Protein AF-A0A445HST7-F1 (afdb_monomer_lite)

Structure (mmCIF, N/CA/C/O backbone):
data_AF-A0A445HST7-F1
#
_entry.id   AF-A0A445HST7-F1
#
loop_
_atom_site.group_PDB
_atom_site.id
_atom_site.type_symbol
_atom_site.label_atom_id
_atom_site.label_alt_id
_atom_site.label_comp_id
_atom_site.label_asym_id
_atom_site.label_entity_id
_atom_site.label_seq_id
_atom_site.pdbx_PDB_ins_code
_atom_site.Cartn_x
_atom_site.Cartn_y
_atom_site.Cartn_z
_atom_site.occupancy
_atom_site.B_iso_or_equiv
_atom_site.auth_seq_id
_atom_site.auth_comp_id
_atom_site.auth_asym_id
_atom_site.auth_atom_id
_atom_site.pdbx_PDB_model_num
ATOM 1 N N . MET A 1 1 ? 14.591 16.446 -25.084 1.00 41.03 1 MET A N 1
ATOM 2 C CA . MET A 1 1 ? 13.684 16.374 -23.923 1.00 41.03 1 MET A CA 1
ATOM 3 C C . MET A 1 1 ? 14.562 16.183 -22.710 1.00 41.03 1 MET A C 1
ATOM 5 O O . MET A 1 1 ? 15.086 15.091 -22.521 1.00 41.03 1 MET A O 1
ATOM 9 N N . ASP A 1 2 ? 14.825 17.269 -21.992 1.00 40.62 2 ASP A N 1
ATOM 10 C CA . ASP A 1 2 ? 15.672 17.252 -20.803 1.00 40.62 2 ASP A CA 1
ATOM 11 C C . ASP A 1 2 ? 15.100 16.296 -19.755 1.00 40.62 2 ASP A C 1
ATOM 13 O O . ASP A 1 2 ? 13.882 16.157 -19.622 1.00 40.62 2 ASP A O 1
ATOM 17 N N . SER A 1 3 ? 15.985 15.573 -19.066 1.00 52.53 3 SER A N 1
ATOM 18 C CA . SER A 1 3 ? 15.603 14.528 -18.118 1.00 52.53 3 SER A CA 1
ATOM 19 C C . SER A 1 3 ? 14.718 15.110 -17.019 1.00 52.53 3 SER A C 1
ATOM 21 O O . SER A 1 3 ? 15.208 15.775 -16.109 1.00 52.53 3 SER A O 1
ATOM 23 N N . ILE A 1 4 ? 13.418 14.813 -17.092 1.00 63.53 4 ILE A N 1
ATOM 24 C CA . ILE A 1 4 ? 12.373 15.232 -16.142 1.00 63.53 4 ILE A CA 1
ATOM 25 C C . ILE A 1 4 ? 12.763 14.880 -14.690 1.00 63.53 4 ILE A C 1
ATOM 27 O O . ILE A 1 4 ? 12.321 15.527 -13.749 1.00 63.53 4 ILE A O 1
ATOM 31 N N . CYS A 1 5 ? 13.654 13.901 -14.484 1.00 66.62 5 CYS A N 1
ATOM 32 C CA . CYS A 1 5 ? 14.203 13.556 -13.177 1.00 66.62 5 CYS A CA 1
ATOM 33 C C . CYS A 1 5 ? 15.743 13.422 -13.226 1.00 66.62 5 CYS A C 1
ATOM 35 O O . CYS A 1 5 ? 16.247 12.511 -13.889 1.00 66.62 5 CYS A O 1
ATOM 37 N N . PRO A 1 6 ? 16.518 14.251 -12.498 1.00 77.88 6 PRO A N 1
ATOM 38 C CA . PRO A 1 6 ? 17.983 14.141 -12.445 1.00 77.88 6 PRO A CA 1
ATOM 39 C C . PRO A 1 6 ? 18.482 12.786 -11.916 1.00 77.88 6 PRO A C 1
ATOM 41 O O . PRO A 1 6 ? 19.523 12.299 -12.353 1.00 77.88 6 PRO A O 1
ATOM 44 N N . ILE A 1 7 ? 17.709 12.147 -11.026 1.00 86.06 7 ILE A N 1
ATOM 45 C CA . ILE A 1 7 ? 18.030 10.833 -10.441 1.00 86.06 7 ILE A CA 1
ATOM 46 C C . ILE A 1 7 ? 18.109 9.751 -11.524 1.00 86.06 7 ILE A C 1
ATOM 48 O O . ILE A 1 7 ? 18.962 8.873 -11.445 1.00 86.06 7 ILE A O 1
ATOM 52 N N . GLY A 1 8 ? 17.270 9.835 -12.564 1.00 80.38 8 GLY A N 1
ATOM 53 C CA . GLY A 1 8 ? 17.258 8.850 -13.649 1.00 80.38 8 GLY A CA 1
ATOM 54 C C . GLY A 1 8 ? 18.600 8.737 -14.377 1.00 80.38 8 GLY A C 1
ATOM 55 O O . GLY A 1 8 ? 18.979 7.649 -14.794 1.00 80.38 8 GLY A O 1
ATOM 56 N N . LEU A 1 9 ? 19.340 9.846 -14.479 1.00 83.50 9 LEU A N 1
ATOM 57 C CA . LEU A 1 9 ? 20.678 9.872 -15.072 1.00 83.50 9 LEU A CA 1
ATOM 58 C C . LEU A 1 9 ? 21.763 9.479 -14.062 1.00 83.50 9 LEU A C 1
ATOM 60 O O . LEU A 1 9 ? 22.696 8.767 -14.416 1.00 83.50 9 LEU A O 1
ATOM 64 N N . GLN A 1 10 ? 21.647 9.939 -12.814 1.00 88.69 10 GLN A N 1
ATOM 65 C CA . GLN A 1 10 ? 22.664 9.722 -11.777 1.00 88.69 10 GLN A CA 1
ATOM 66 C C . GLN A 1 10 ? 22.718 8.272 -11.284 1.00 88.69 10 GLN A C 1
ATOM 68 O O . GLN A 1 10 ? 23.803 7.770 -11.009 1.00 88.69 10 GLN A O 1
ATOM 73 N N . CYS A 1 11 ? 21.565 7.607 -11.201 1.00 91.12 11 CYS A N 1
ATOM 74 C CA . CYS A 1 11 ? 21.418 6.253 -10.665 1.00 91.12 11 CYS A CA 1
ATOM 75 C C . CYS A 1 11 ? 21.014 5.237 -11.745 1.00 91.12 11 CYS A C 1
ATOM 77 O O . CYS A 1 11 ? 20.320 4.262 -11.455 1.00 91.12 11 CYS A O 1
ATOM 79 N N . ALA A 1 12 ? 21.362 5.485 -13.013 1.00 92.56 12 ALA A N 1
ATOM 80 C CA . ALA A 1 12 ? 20.879 4.684 -14.140 1.00 92.56 12 ALA A CA 1
ATOM 81 C C . ALA A 1 12 ? 21.195 3.182 -13.985 1.00 92.56 12 ALA A C 1
ATOM 83 O O . ALA A 1 12 ? 20.351 2.332 -14.275 1.00 92.56 12 ALA A O 1
ATOM 84 N N . THR A 1 13 ? 22.388 2.851 -13.482 1.00 93.56 13 THR A N 1
ATOM 85 C CA . THR A 1 13 ? 22.828 1.465 -13.259 1.00 93.56 13 THR A CA 1
ATOM 86 C C . THR A 1 13 ? 22.032 0.796 -12.139 1.00 93.56 13 THR A C 1
ATOM 88 O O . THR A 1 13 ? 21.568 -0.332 -12.298 1.00 93.56 13 THR A O 1
ATOM 91 N N . GLU A 1 14 ? 21.826 1.490 -11.022 1.00 95.25 14 GLU A N 1
ATOM 92 C CA . GLU A 1 14 ? 21.075 1.001 -9.865 1.00 95.25 14 GLU A CA 1
ATOM 93 C C . GLU A 1 14 ? 19.593 0.811 -10.201 1.00 95.25 14 GLU A C 1
ATOM 95 O O . GLU A 1 14 ? 19.005 -0.214 -9.857 1.00 95.25 14 GLU A O 1
ATOM 100 N N . ILE A 1 15 ? 18.998 1.767 -10.918 1.00 96.12 15 ILE A N 1
ATOM 101 C CA . ILE A 1 15 ? 17.611 1.693 -11.395 1.00 96.12 15 ILE A CA 1
ATOM 102 C C . ILE A 1 15 ? 17.443 0.496 -12.335 1.00 96.12 15 ILE A C 1
ATOM 104 O O . ILE A 1 15 ? 16.501 -0.280 -12.180 1.00 96.12 15 ILE A O 1
ATOM 108 N N . SER A 1 16 ? 18.377 0.309 -13.273 1.00 95.75 16 SER A N 1
ATOM 109 C CA . SER A 1 16 ? 18.380 -0.843 -14.180 1.00 95.75 16 SER A CA 1
ATOM 110 C C . SER A 1 16 ? 18.460 -2.170 -13.414 1.00 95.75 16 SER A C 1
ATOM 112 O O . SER A 1 16 ? 17.697 -3.096 -13.693 1.00 95.75 16 SER A O 1
ATOM 114 N N . ALA A 1 17 ? 19.312 -2.254 -12.388 1.00 95.81 17 ALA A N 1
ATOM 115 C CA . ALA A 1 17 ? 19.424 -3.443 -11.545 1.00 95.81 17 ALA A CA 1
ATOM 116 C C . ALA A 1 17 ? 18.133 -3.736 -10.755 1.00 95.81 17 ALA A C 1
ATOM 118 O O . ALA A 1 17 ? 17.709 -4.887 -10.687 1.00 95.81 17 ALA A O 1
ATOM 119 N N . LEU A 1 18 ? 17.480 -2.710 -10.198 1.00 96.44 18 LEU A N 1
ATOM 120 C CA . LEU A 1 18 ? 16.215 -2.848 -9.461 1.00 96.44 18 LEU A CA 1
ATOM 121 C C . LEU A 1 18 ? 15.044 -3.275 -10.362 1.00 96.44 18 LEU A C 1
ATOM 123 O O . LEU A 1 18 ? 14.162 -4.018 -9.924 1.00 96.44 18 LEU A O 1
ATOM 127 N N . LEU A 1 19 ? 15.017 -2.806 -11.611 1.00 95.81 19 LEU A N 1
ATOM 128 C CA . LEU A 1 19 ? 13.965 -3.131 -12.580 1.00 95.81 19 LEU A CA 1
ATOM 129 C C . LEU A 1 19 ? 14.231 -4.413 -13.373 1.00 95.81 19 LEU A C 1
ATOM 131 O O . LEU A 1 19 ? 13.324 -4.910 -14.042 1.00 95.81 19 LEU A O 1
ATOM 135 N N . SER A 1 20 ? 15.443 -4.962 -13.296 1.00 95.12 20 SER A N 1
ATOM 136 C CA . SER A 1 20 ? 15.781 -6.212 -13.969 1.00 95.12 20 SER A CA 1
ATOM 137 C C . SER A 1 20 ? 14.899 -7.354 -13.446 1.00 95.12 20 SER A C 1
ATOM 139 O O . SER A 1 20 ? 14.820 -7.563 -12.230 1.00 95.12 20 SER A O 1
ATOM 141 N N . PRO A 1 21 ? 14.223 -8.111 -14.330 1.00 91.44 21 PRO A N 1
ATOM 142 C CA . PRO A 1 21 ? 13.384 -9.216 -13.896 1.00 91.44 21 PRO A CA 1
ATOM 143 C C . PRO A 1 21 ? 14.244 -10.307 -13.235 1.00 91.44 21 PRO A C 1
ATOM 145 O O . PRO A 1 21 ? 15.329 -10.620 -13.735 1.00 91.44 21 PRO A O 1
ATOM 148 N N . PRO A 1 22 ? 13.777 -10.916 -12.130 1.00 92.06 22 PRO A N 1
ATOM 149 C CA . PRO A 1 22 ? 14.495 -12.014 -11.498 1.00 92.06 22 PRO A CA 1
ATOM 150 C C . PRO A 1 22 ? 14.568 -13.221 -12.441 1.00 92.06 22 PRO A C 1
ATOM 152 O O . PRO A 1 22 ? 13.621 -13.524 -13.170 1.00 92.06 22 PRO A O 1
ATOM 155 N N . SER A 1 23 ? 15.686 -13.947 -12.402 1.00 91.19 23 SER A N 1
ATOM 156 C CA . SER A 1 23 ? 15.831 -15.186 -13.173 1.00 91.19 23 SER A CA 1
ATOM 157 C C . SER A 1 23 ? 14.842 -16.260 -12.689 1.00 91.19 23 SER A C 1
ATOM 159 O O . SER A 1 23 ? 14.465 -16.258 -11.511 1.00 91.19 23 SER A O 1
ATOM 161 N N . PRO A 1 24 ? 14.461 -17.236 -13.536 1.00 88.88 24 PRO A N 1
ATOM 162 C CA . PRO A 1 24 ? 13.549 -18.312 -13.138 1.00 88.88 24 PRO A CA 1
ATOM 163 C C . PRO A 1 24 ? 13.984 -19.056 -11.863 1.00 88.88 24 PRO A C 1
ATOM 165 O O . PRO A 1 24 ? 13.152 -19.373 -11.015 1.00 88.88 24 PRO A O 1
ATOM 168 N N . LEU A 1 25 ? 15.294 -19.256 -11.673 1.00 90.69 25 LEU A N 1
ATOM 169 C CA . LEU A 1 25 ? 15.855 -19.880 -10.468 1.00 90.69 25 LEU A CA 1
ATOM 170 C C . LEU A 1 25 ? 15.672 -19.011 -9.215 1.00 90.69 25 LEU A C 1
ATOM 172 O O . LEU A 1 25 ? 15.352 -19.529 -8.147 1.00 90.69 25 LEU A O 1
ATOM 176 N N . GLN A 1 26 ? 15.848 -17.691 -9.332 1.00 92.56 26 GLN A N 1
ATOM 177 C CA . GLN A 1 26 ? 15.621 -16.762 -8.219 1.00 92.56 26 GLN A CA 1
ATOM 178 C C . GLN A 1 26 ? 14.145 -16.710 -7.827 1.00 92.56 26 GLN A C 1
ATOM 180 O O . GLN A 1 26 ? 13.837 -16.703 -6.637 1.00 92.56 26 GLN A O 1
ATOM 185 N N . VAL A 1 27 ? 13.246 -16.720 -8.815 1.00 91.44 27 VAL A N 1
ATOM 186 C CA . VAL A 1 27 ? 11.795 -16.791 -8.600 1.00 91.44 27 VAL A CA 1
ATOM 187 C C . VAL A 1 27 ? 11.426 -18.080 -7.868 1.00 91.44 27 VAL A C 1
ATOM 189 O O . VAL A 1 27 ? 10.753 -18.030 -6.840 1.00 91.44 27 VAL A O 1
ATOM 192 N N . GLN A 1 28 ? 11.894 -19.231 -8.358 1.00 90.88 28 GLN A N 1
ATOM 193 C CA . GLN A 1 28 ? 11.607 -20.530 -7.748 1.00 90.88 28 GLN A CA 1
ATOM 194 C C . GLN A 1 28 ? 12.106 -20.596 -6.302 1.00 90.88 28 GLN A C 1
ATOM 196 O O . GLN A 1 28 ? 11.352 -20.992 -5.414 1.00 90.88 28 GLN A O 1
ATOM 201 N N . LYS A 1 29 ? 13.351 -20.165 -6.059 1.00 94.19 29 LYS A N 1
ATOM 202 C CA . LYS A 1 29 ? 13.930 -20.119 -4.715 1.00 94.19 29 LYS A CA 1
ATOM 203 C C . LYS A 1 29 ? 13.122 -19.211 -3.789 1.00 94.19 29 LYS A C 1
ATOM 205 O O . LYS A 1 29 ? 12.759 -19.635 -2.701 1.00 94.19 29 LYS A O 1
ATOM 210 N N . TYR A 1 30 ? 12.793 -17.998 -4.235 1.00 94.75 30 TYR A N 1
ATOM 211 C CA . TYR A 1 30 ? 12.029 -17.045 -3.431 1.00 94.75 30 TYR A CA 1
ATOM 212 C C . TYR A 1 30 ? 10.686 -17.619 -2.974 1.00 94.75 30 TYR A C 1
ATOM 214 O O . TYR A 1 30 ? 10.373 -17.568 -1.788 1.00 94.75 30 TYR A O 1
ATOM 222 N N . TYR A 1 31 ? 9.900 -18.187 -3.892 1.00 93.31 31 TYR A N 1
ATOM 223 C CA . TYR A 1 31 ? 8.595 -18.737 -3.527 1.00 93.31 31 TYR A CA 1
ATOM 224 C C . TYR A 1 31 ? 8.706 -20.020 -2.702 1.00 93.31 31 TYR A C 1
ATOM 226 O O . TYR A 1 31 ? 7.872 -20.236 -1.829 1.00 93.31 31 TYR A O 1
ATOM 234 N N . HIS A 1 32 ? 9.732 -20.845 -2.920 1.00 92.88 32 HIS A N 1
ATOM 235 C CA . HIS A 1 32 ? 9.998 -21.994 -2.056 1.00 92.88 32 HIS A CA 1
ATOM 236 C C . HIS A 1 32 ? 10.287 -21.560 -0.611 1.00 92.88 32 HIS A C 1
ATOM 238 O O . HIS A 1 32 ? 9.656 -22.063 0.322 1.00 92.88 32 HIS A O 1
ATOM 244 N N . ASP A 1 33 ? 11.178 -20.582 -0.434 1.00 93.94 33 ASP A N 1
ATOM 245 C CA . ASP A 1 33 ? 11.528 -20.030 0.877 1.00 93.94 33 ASP A CA 1
ATOM 246 C C . ASP A 1 33 ? 10.298 -19.374 1.536 1.00 93.94 33 ASP A C 1
ATOM 248 O O . ASP A 1 33 ? 10.032 -19.591 2.719 1.00 93.94 33 ASP A O 1
ATOM 252 N N . LEU A 1 34 ? 9.497 -18.631 0.760 1.00 92.75 34 LEU A N 1
ATOM 253 C CA . LEU A 1 34 ? 8.281 -17.963 1.233 1.00 92.75 34 LEU A CA 1
ATOM 254 C C . LEU A 1 34 ? 7.215 -18.954 1.719 1.00 92.75 34 LEU A C 1
ATOM 256 O O . LEU A 1 34 ? 6.645 -18.763 2.793 1.00 92.75 34 LEU A O 1
ATOM 260 N N . LEU A 1 35 ? 6.939 -20.004 0.942 1.00 92.38 35 LEU A N 1
ATOM 261 C CA . LEU A 1 35 ? 5.962 -21.035 1.303 1.00 92.38 35 LEU A CA 1
ATOM 262 C C . LEU A 1 35 ? 6.413 -21.805 2.549 1.00 92.38 35 LEU A C 1
ATOM 264 O O . LEU A 1 35 ? 5.622 -21.992 3.475 1.00 92.38 35 LEU A O 1
ATOM 268 N N .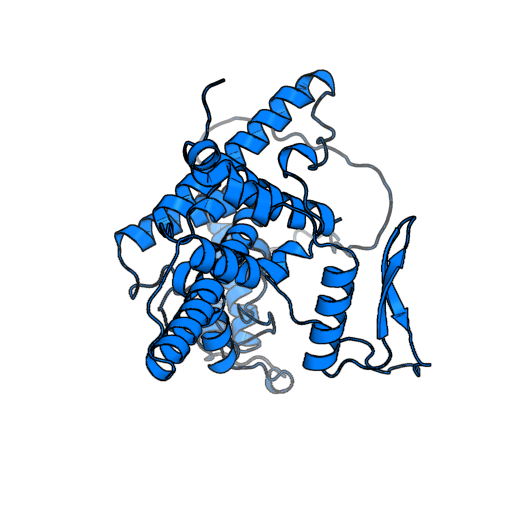 THR A 1 36 ? 7.702 -22.148 2.614 1.00 91.12 36 THR A N 1
ATOM 269 C CA . THR A 1 36 ? 8.311 -22.827 3.765 1.00 91.12 36 THR A CA 1
ATOM 270 C C . THR A 1 36 ? 8.201 -21.982 5.032 1.00 91.12 36 THR A C 1
ATOM 272 O O . THR A 1 36 ? 7.710 -22.462 6.053 1.00 91.12 36 THR A O 1
ATOM 275 N N . ALA A 1 37 ? 8.582 -20.702 4.969 1.00 91.06 37 ALA A N 1
ATOM 276 C CA . ALA A 1 37 ? 8.513 -19.785 6.108 1.00 91.06 37 ALA A CA 1
ATOM 277 C C . ALA A 1 37 ? 7.079 -19.569 6.623 1.00 91.06 37 ALA A C 1
ATOM 279 O O . ALA A 1 37 ? 6.877 -19.264 7.797 1.00 91.06 37 ALA A O 1
ATOM 280 N N . ARG A 1 38 ? 6.077 -19.738 5.754 1.00 88.44 38 ARG A N 1
ATOM 281 C CA . ARG A 1 38 ? 4.652 -19.612 6.091 1.00 88.44 38 ARG A CA 1
ATOM 282 C C . ARG A 1 38 ? 4.006 -20.929 6.525 1.00 88.44 38 ARG A C 1
ATOM 284 O O . ARG A 1 38 ? 2.808 -20.940 6.796 1.00 88.44 38 ARG A O 1
ATOM 291 N N . GLY A 1 39 ? 4.756 -22.032 6.560 1.00 87.56 39 GLY A N 1
ATOM 292 C CA . GLY A 1 39 ? 4.211 -23.359 6.853 1.00 87.56 39 GLY A CA 1
ATOM 293 C C . GLY A 1 39 ? 3.190 -23.841 5.816 1.00 87.56 39 GLY A C 1
ATOM 294 O O . GLY A 1 39 ? 2.363 -24.693 6.125 1.00 87.56 39 GLY A O 1
ATOM 295 N N . CYS A 1 40 ? 3.217 -23.285 4.602 1.00 86.19 40 CYS A N 1
ATOM 296 C CA . CYS A 1 40 ? 2.358 -23.710 3.503 1.00 86.19 40 CYS A CA 1
ATOM 297 C C . CYS A 1 40 ? 3.021 -24.901 2.807 1.00 86.19 40 CYS A C 1
ATOM 299 O O . CYS A 1 40 ? 4.058 -24.751 2.160 1.00 86.19 40 CYS A O 1
ATOM 301 N N . SER A 1 41 ? 2.435 -26.086 2.959 1.00 85.25 41 SER A N 1
ATOM 302 C CA . SER A 1 41 ? 2.923 -27.325 2.345 1.00 85.25 41 SER A CA 1
ATOM 303 C C . SER A 1 41 ? 1.981 -27.793 1.238 1.00 85.25 41 SER A C 1
ATOM 305 O O . SER A 1 41 ? 0.829 -27.375 1.189 1.00 85.25 41 SER A O 1
ATOM 307 N N . GLY A 1 42 ? 2.472 -28.633 0.326 1.00 91.44 42 GLY A N 1
ATOM 308 C CA . GLY A 1 42 ? 1.622 -29.212 -0.716 1.00 91.44 42 GLY A CA 1
ATOM 309 C C . GLY A 1 42 ? 1.319 -28.307 -1.903 1.00 91.44 42 GLY A C 1
ATOM 310 O O . GLY A 1 42 ? 0.529 -28.687 -2.761 1.00 91.44 42 GLY A O 1
ATOM 311 N N . ILE A 1 43 ? 1.962 -27.142 -1.993 1.00 94.12 43 ILE A N 1
ATOM 312 C CA . ILE A 1 43 ? 1.886 -26.248 -3.148 1.00 94.12 43 ILE A CA 1
ATOM 313 C C . ILE A 1 43 ? 3.277 -25.810 -3.598 1.00 94.12 43 ILE A C 1
ATOM 315 O O . ILE A 1 43 ? 4.212 -25.713 -2.803 1.00 94.12 43 ILE A O 1
ATOM 319 N N . LYS A 1 44 ? 3.410 -25.520 -4.891 1.00 92.69 44 LYS A N 1
ATOM 320 C CA . LYS A 1 44 ? 4.632 -24.993 -5.506 1.00 92.69 44 LYS A CA 1
ATOM 321 C C . LYS A 1 44 ? 4.308 -23.979 -6.588 1.00 92.69 44 LYS A C 1
ATOM 323 O O . LYS A 1 44 ? 3.344 -24.137 -7.334 1.00 92.69 44 LYS A O 1
ATOM 328 N N . VAL A 1 45 ? 5.155 -22.965 -6.714 1.00 91.44 45 VAL A N 1
ATOM 329 C CA . VAL A 1 45 ? 5.082 -22.013 -7.825 1.00 91.44 45 VAL A CA 1
ATOM 330 C C . VAL A 1 45 ? 5.878 -22.562 -9.002 1.00 91.44 45 VAL A C 1
ATOM 332 O O . VAL A 1 45 ? 7.035 -22.960 -8.842 1.00 91.44 45 VAL A O 1
ATOM 335 N N . LYS A 1 46 ? 5.270 -22.581 -10.189 1.00 88.88 46 LYS A N 1
ATOM 336 C CA . LYS A 1 46 ? 5.947 -22.922 -11.447 1.00 88.88 46 LYS A CA 1
ATOM 337 C C . LYS A 1 46 ? 5.732 -21.822 -12.473 1.00 88.88 46 LYS A C 1
ATOM 339 O O . LYS A 1 46 ? 4.719 -21.125 -12.443 1.00 88.88 46 LYS A O 1
ATOM 344 N N . GLN A 1 47 ? 6.683 -21.704 -13.390 1.00 85.31 47 GLN A N 1
ATOM 345 C CA . GLN A 1 47 ? 6.518 -20.888 -14.580 1.00 85.31 47 GLN A CA 1
ATOM 346 C C . GLN A 1 47 ? 5.848 -21.731 -15.670 1.00 85.31 47 GLN A C 1
ATOM 348 O O . GLN A 1 47 ? 6.287 -22.844 -15.956 1.00 85.31 47 GLN A O 1
ATOM 353 N N . ASP A 1 48 ? 4.786 -21.193 -16.242 1.00 81.88 48 ASP A N 1
ATOM 354 C CA . ASP A 1 48 ? 4.079 -21.685 -17.408 1.00 81.88 48 ASP A CA 1
ATOM 355 C C . ASP A 1 48 ? 4.375 -20.746 -18.587 1.00 81.88 48 ASP A C 1
ATOM 357 O O . ASP A 1 48 ? 4.283 -19.522 -18.462 1.00 81.88 48 ASP A O 1
ATOM 361 N N . GLY A 1 49 ? 4.774 -21.311 -19.727 1.00 73.81 49 GLY A N 1
ATOM 362 C CA . GLY A 1 49 ? 5.189 -20.531 -20.896 1.00 73.81 49 GLY A CA 1
ATOM 363 C C . GLY A 1 49 ? 4.075 -19.681 -21.516 1.00 73.81 49 GLY A C 1
ATOM 364 O O . GLY A 1 49 ? 4.386 -18.703 -22.190 1.00 73.81 49 GLY A O 1
ATOM 365 N N . ASN A 1 50 ? 2.807 -20.019 -21.267 1.00 79.31 50 ASN A N 1
ATOM 366 C CA . ASN A 1 50 ? 1.650 -19.337 -21.842 1.00 79.31 50 ASN A CA 1
ATOM 367 C C . ASN A 1 50 ? 0.983 -18.376 -20.849 1.00 79.31 50 ASN A C 1
ATOM 369 O O . ASN A 1 50 ? 0.462 -17.344 -21.262 1.00 79.31 50 ASN A O 1
ATOM 373 N N . PHE A 1 51 ? 1.010 -18.697 -19.551 1.00 78.38 51 PHE A N 1
ATOM 374 C CA . PHE A 1 51 ? 0.242 -17.975 -18.523 1.00 78.38 51 PHE A CA 1
ATOM 375 C C . PHE A 1 51 ? 1.101 -17.289 -17.449 1.00 78.38 51 PHE A C 1
ATOM 377 O O . PHE A 1 51 ? 0.580 -16.730 -16.486 1.00 78.38 51 PHE A O 1
ATOM 384 N N . GLY A 1 52 ? 2.429 -17.304 -17.581 1.00 84.00 52 GLY A N 1
ATOM 385 C CA . GLY A 1 52 ? 3.319 -16.671 -16.611 1.00 84.00 52 GLY A CA 1
ATOM 386 C C . GLY A 1 52 ? 3.568 -17.563 -15.397 1.00 84.00 52 GLY A C 1
ATOM 387 O O . GLY A 1 52 ? 4.099 -18.655 -15.538 1.00 84.00 52 GLY A O 1
ATOM 388 N N . LYS A 1 53 ? 3.292 -17.106 -14.174 1.00 87.25 53 LYS A N 1
ATOM 389 C CA . LYS A 1 53 ? 3.517 -17.914 -12.958 1.00 87.25 53 LYS A CA 1
ATOM 390 C C . LYS A 1 53 ? 2.192 -18.468 -12.455 1.00 87.25 53 LYS A C 1
ATOM 392 O O . LYS A 1 53 ? 1.229 -17.721 -12.353 1.00 87.25 53 LYS A O 1
ATOM 397 N N . GLY A 1 54 ? 2.180 -19.740 -12.072 1.00 88.56 54 GLY A N 1
ATOM 398 C CA . GLY A 1 54 ? 1.016 -20.396 -11.479 1.00 88.56 54 GLY A CA 1
ATOM 399 C C . GLY A 1 54 ? 1.357 -21.115 -10.179 1.00 88.56 54 GLY A C 1
ATOM 400 O O . GLY A 1 54 ? 2.508 -21.507 -9.953 1.00 88.56 54 GLY A O 1
ATOM 401 N N . LEU A 1 55 ? 0.342 -21.299 -9.335 1.00 90.94 55 LEU A N 1
ATOM 402 C CA . LEU A 1 55 ? 0.414 -22.123 -8.134 1.00 90.94 55 LEU A CA 1
ATOM 403 C C . LEU A 1 55 ? -0.128 -23.521 -8.446 1.00 90.94 55 LEU A C 1
ATOM 405 O O . LEU A 1 55 ? -1.215 -23.661 -8.995 1.00 90.94 55 LEU A O 1
ATOM 409 N N . TYR A 1 56 ? 0.637 -24.551 -8.103 1.00 92.56 56 TYR A N 1
ATOM 410 C CA . TYR A 1 56 ? 0.319 -25.942 -8.412 1.00 92.56 56 TYR A CA 1
ATOM 411 C C . TYR A 1 56 ? 0.304 -26.770 -7.140 1.00 92.56 56 TYR A C 1
ATOM 413 O O . TYR A 1 56 ? 1.223 -26.652 -6.328 1.00 92.56 56 TYR A O 1
ATOM 421 N N . ALA A 1 57 ? -0.679 -27.658 -7.022 1.00 94.62 57 ALA A N 1
ATOM 422 C CA . ALA A 1 57 ? -0.671 -28.692 -6.002 1.00 94.62 57 ALA A CA 1
ATOM 423 C C . ALA A 1 57 ? 0.529 -29.642 -6.193 1.00 94.62 57 ALA A C 1
ATOM 425 O O . ALA A 1 57 ? 0.945 -29.956 -7.315 1.00 94.62 57 ALA A O 1
ATOM 426 N N . ASP A 1 58 ? 1.101 -30.066 -5.075 1.00 94.19 58 ASP A N 1
ATOM 427 C CA . ASP A 1 58 ? 2.147 -31.086 -4.961 1.00 94.19 58 ASP A CA 1
ATOM 428 C C . ASP A 1 58 ? 1.677 -32.292 -4.128 1.00 94.19 58 ASP A C 1
ATOM 430 O O . ASP A 1 58 ? 2.415 -33.256 -3.949 1.00 94.19 58 ASP A O 1
ATOM 434 N N . MET A 1 59 ? 0.442 -32.232 -3.625 1.00 93.88 59 MET A N 1
ATOM 435 C CA . MET A 1 59 ? -0.281 -33.304 -2.941 1.00 93.88 59 MET A CA 1
ATOM 436 C C . MET A 1 59 ? -1.791 -33.115 -3.136 1.00 93.88 59 MET A C 1
ATOM 438 O O . MET A 1 59 ? -2.232 -32.060 -3.594 1.00 93.88 59 MET A O 1
ATOM 442 N N . ASP A 1 60 ? -2.572 -34.124 -2.761 1.00 95.38 60 ASP A N 1
ATOM 443 C CA . ASP A 1 60 ? -4.032 -34.042 -2.761 1.00 95.38 60 ASP A CA 1
ATOM 444 C C . ASP A 1 60 ? -4.533 -33.264 -1.534 1.00 95.38 60 ASP A C 1
ATOM 446 O O . ASP A 1 60 ? -4.083 -33.514 -0.416 1.00 95.38 60 ASP A O 1
ATOM 450 N N . PHE A 1 61 ? -5.498 -32.364 -1.741 1.00 95.81 61 PHE A N 1
ATOM 451 C CA . PHE A 1 61 ? -6.186 -31.622 -0.679 1.00 95.81 61 PHE A CA 1
ATOM 452 C C . PHE A 1 61 ? -7.609 -32.145 -0.489 1.00 95.81 61 PHE A C 1
ATOM 454 O O . PHE A 1 61 ? -8.272 -32.539 -1.454 1.00 95.81 61 PHE A O 1
ATOM 461 N N . LYS A 1 62 ? -8.106 -32.116 0.748 1.00 96.38 62 LYS A N 1
ATOM 462 C CA . LYS A 1 62 ? -9.516 -32.407 1.045 1.00 96.38 62 LYS A CA 1
ATOM 463 C C . LYS A 1 62 ? -10.373 -31.146 0.947 1.00 96.38 62 LYS A C 1
ATOM 465 O O . LYS A 1 62 ? -9.896 -30.028 1.123 1.00 96.38 62 LYS A O 1
ATOM 470 N N . GLU A 1 63 ? -11.670 -31.331 0.716 1.00 96.12 63 GLU A N 1
ATOM 471 C CA . GLU A 1 63 ? -12.634 -30.232 0.782 1.00 96.12 63 GLU A CA 1
ATOM 472 C C . GLU A 1 63 ? -12.590 -29.555 2.165 1.00 96.12 63 GLU A C 1
ATOM 474 O O . GLU A 1 63 ? -12.590 -30.225 3.200 1.00 96.12 63 GLU A O 1
ATOM 479 N N . GLY A 1 64 ? -12.517 -28.222 2.172 1.00 93.94 64 GLY A N 1
ATOM 480 C CA . GLY A 1 64 ? -12.396 -27.412 3.388 1.00 93.94 64 GLY A CA 1
ATOM 481 C C . GLY A 1 64 ? -10.975 -27.282 3.952 1.00 93.94 64 GLY A C 1
ATOM 482 O O . GLY A 1 64 ? -10.789 -26.604 4.962 1.00 93.94 64 GLY A O 1
ATOM 483 N N . GLU A 1 65 ? -9.966 -27.895 3.327 1.00 93.62 65 GLU A N 1
ATOM 484 C CA . GLU A 1 65 ? -8.572 -27.775 3.758 1.00 93.62 65 GLU A CA 1
ATOM 485 C C . GLU A 1 65 ? -7.969 -26.407 3.394 1.00 93.62 65 GLU A C 1
ATOM 487 O O . GLU A 1 65 ? -8.142 -25.895 2.286 1.00 93.62 65 GLU A O 1
ATOM 492 N N . LEU A 1 66 ? -7.237 -25.797 4.334 1.00 91.31 66 LEU A N 1
ATOM 493 C CA . LEU A 1 66 ? -6.542 -24.531 4.103 1.00 91.31 66 LEU A CA 1
ATOM 494 C C . LEU A 1 66 ? -5.303 -24.762 3.227 1.00 91.31 66 LEU A C 1
ATOM 496 O O . LEU A 1 66 ? -4.267 -25.201 3.719 1.00 91.31 66 LEU A O 1
ATOM 500 N N . VAL A 1 67 ? -5.400 -24.402 1.948 1.00 91.38 67 VAL A N 1
ATOM 501 C CA . VAL A 1 67 ? -4.303 -24.545 0.973 1.00 91.38 67 VAL A CA 1
ATOM 502 C C . VAL A 1 67 ? -3.237 -23.454 1.129 1.00 91.38 67 VAL A C 1
ATOM 504 O O . VAL A 1 67 ? -2.039 -23.724 1.084 1.00 91.38 67 VAL A O 1
ATOM 507 N N . LEU A 1 68 ? -3.661 -22.199 1.292 1.00 90.31 68 LEU A N 1
ATOM 508 C CA . LEU A 1 68 ? -2.770 -21.043 1.345 1.00 90.31 68 LEU A CA 1
ATOM 509 C C . LEU A 1 68 ? -3.354 -19.963 2.251 1.00 90.31 68 LEU A C 1
ATOM 511 O O . LEU A 1 68 ? -4.522 -19.596 2.135 1.00 90.31 68 LEU A O 1
ATOM 515 N N . LYS A 1 69 ? -2.501 -19.396 3.104 1.00 88.38 69 LYS A N 1
ATOM 516 C CA . LYS A 1 69 ? -2.755 -18.131 3.790 1.00 88.38 69 LYS A CA 1
ATOM 517 C C . LYS A 1 69 ? -1.671 -17.144 3.382 1.00 88.38 69 LYS A C 1
ATOM 519 O O . LYS A 1 69 ? -0.511 -17.323 3.750 1.00 88.38 69 LYS A O 1
ATOM 524 N N . ASP A 1 70 ? -2.047 -16.121 2.622 1.00 85.94 70 ASP A N 1
ATOM 525 C CA . ASP A 1 70 ? -1.116 -15.119 2.100 1.00 85.94 70 ASP A CA 1
ATOM 526 C C . ASP A 1 70 ? -1.274 -13.779 2.838 1.00 85.94 70 ASP A C 1
ATOM 528 O O . ASP A 1 70 ? -2.295 -13.105 2.687 1.00 85.94 70 ASP A O 1
ATOM 532 N N . PRO A 1 71 ? -0.306 -13.384 3.683 1.00 85.88 71 PRO A N 1
ATOM 533 C CA . PRO A 1 71 ? -0.240 -12.031 4.210 1.00 85.88 71 PRO A CA 1
ATOM 534 C C . PRO A 1 71 ? -0.007 -11.014 3.093 1.00 85.88 71 PRO A C 1
ATOM 536 O O . PRO A 1 71 ? 0.913 -11.173 2.290 1.00 85.88 71 PRO A O 1
ATOM 539 N N . MET A 1 72 ? -0.781 -9.928 3.106 1.00 89.00 72 MET A N 1
ATOM 540 C CA . MET A 1 72 ? -0.583 -8.813 2.181 1.00 89.00 72 MET A CA 1
ATOM 541 C C . MET A 1 72 ? 0.858 -8.286 2.255 1.00 89.00 72 MET A C 1
ATOM 543 O O . MET A 1 72 ? 1.407 -8.095 3.343 1.00 89.00 72 MET A O 1
ATOM 547 N N . LEU A 1 73 ? 1.459 -8.013 1.098 1.00 88.81 73 LEU A N 1
ATOM 548 C CA . LEU A 1 73 ? 2.749 -7.325 1.047 1.00 88.81 73 LEU A CA 1
ATOM 549 C C . LEU A 1 73 ? 2.578 -5.834 1.364 1.00 88.81 73 LEU A C 1
ATOM 551 O O . LEU A 1 73 ? 3.316 -5.271 2.168 1.00 88.81 73 LEU A O 1
ATOM 555 N N . VAL A 1 74 ? 1.583 -5.212 0.734 1.00 90.62 74 VAL A N 1
ATOM 556 C CA . VAL A 1 74 ? 1.146 -3.836 0.967 1.00 90.62 74 VAL A CA 1
ATOM 557 C C . VAL A 1 74 ? -0.373 -3.819 0.852 1.00 90.62 74 VAL A C 1
ATOM 559 O O . VAL A 1 74 ? -0.935 -4.487 -0.010 1.00 90.62 74 VAL A O 1
ATOM 562 N N . GLY A 1 75 ? -1.032 -3.039 1.703 1.00 91.38 75 GLY A N 1
ATOM 563 C CA . GLY A 1 75 ? -2.460 -2.776 1.593 1.00 91.38 75 GLY A CA 1
ATOM 564 C C . GLY A 1 75 ? -2.811 -1.412 2.167 1.00 91.38 75 GLY A C 1
ATOM 565 O O . GLY A 1 75 ? -2.110 -0.883 3.039 1.00 91.38 75 GLY A O 1
ATOM 566 N N . ALA A 1 76 ? -3.921 -0.849 1.709 1.00 91.62 76 ALA A N 1
ATOM 567 C CA . ALA A 1 76 ? -4.530 0.340 2.282 1.00 91.62 76 ALA A CA 1
ATOM 568 C C . ALA A 1 76 ? -6.053 0.201 2.230 1.00 91.62 76 ALA A C 1
ATOM 570 O O . ALA A 1 76 ? -6.599 -0.351 1.281 1.00 91.62 76 ALA A O 1
ATOM 571 N N . GLN A 1 77 ? -6.733 0.714 3.253 1.00 92.25 77 GLN A N 1
ATOM 572 C CA . GLN A 1 77 ? -8.181 0.857 3.204 1.00 92.25 77 GLN A CA 1
ATOM 573 C C . GLN A 1 77 ? -8.524 2.008 2.255 1.00 92.25 77 GLN A C 1
ATOM 575 O O . GLN A 1 77 ? -8.027 3.123 2.445 1.00 92.25 77 GLN A O 1
ATOM 580 N N . HIS A 1 78 ? -9.386 1.738 1.276 1.00 88.69 78 HIS A N 1
ATOM 581 C CA . HIS A 1 78 ? -9.845 2.739 0.320 1.00 88.69 78 HIS A CA 1
ATOM 582 C C . HIS A 1 78 ? -10.471 3.951 1.047 1.00 88.69 78 HIS A C 1
ATOM 584 O O . HIS A 1 78 ? -11.252 3.747 1.986 1.00 88.69 78 HIS A O 1
ATOM 590 N N . PRO A 1 79 ? -10.197 5.206 0.639 1.00 83.31 79 PRO A N 1
ATOM 591 C CA . PRO A 1 79 ? -10.698 6.396 1.335 1.00 83.31 79 PRO A CA 1
ATOM 592 C C . PRO A 1 79 ? -12.222 6.428 1.506 1.00 83.31 79 PRO A C 1
ATOM 594 O O . PRO A 1 79 ? -12.711 6.761 2.583 1.00 83.31 79 PRO A O 1
ATOM 597 N N . LEU A 1 80 ? -12.981 6.006 0.488 1.00 83.38 80 LEU A N 1
ATOM 598 C CA . LEU A 1 80 ? -14.446 5.921 0.588 1.00 83.38 80 LEU A CA 1
ATOM 599 C C . LEU A 1 80 ? -14.908 4.880 1.617 1.00 83.38 80 LEU A C 1
ATOM 601 O O . LEU A 1 80 ? -15.925 5.077 2.270 1.00 83.38 80 LEU A O 1
ATOM 605 N N . ASN A 1 81 ? -14.148 3.800 1.802 1.00 88.00 81 ASN A N 1
ATOM 606 C CA . ASN A 1 81 ? -14.489 2.727 2.729 1.00 88.00 81 ASN A CA 1
ATOM 607 C C . ASN A 1 81 ? -14.240 3.130 4.198 1.00 88.00 81 ASN A C 1
ATOM 609 O O . ASN A 1 81 ? -14.973 2.690 5.079 1.00 88.00 81 ASN A O 1
ATOM 613 N N . LYS A 1 82 ? -13.300 4.054 4.466 1.00 87.38 82 LYS A N 1
ATOM 614 C CA . LYS A 1 82 ? -13.047 4.616 5.814 1.00 87.38 82 LYS A CA 1
ATOM 615 C C . LYS A 1 82 ? -14.264 5.296 6.450 1.00 87.38 82 LYS A C 1
ATOM 617 O O . LYS A 1 82 ? -14.304 5.492 7.667 1.00 87.38 82 LYS A O 1
ATOM 622 N N . ILE A 1 83 ? -15.223 5.693 5.619 1.00 82.31 83 ILE A N 1
ATOM 623 C CA . ILE A 1 83 ? -16.470 6.343 6.027 1.00 82.31 83 ILE A CA 1
ATOM 624 C C . ILE A 1 83 ? -17.478 5.315 6.533 1.00 82.31 83 ILE A C 1
ATOM 626 O O . ILE A 1 83 ? -18.200 5.583 7.492 1.00 82.31 83 ILE A O 1
ATOM 630 N N . ASP A 1 84 ? -17.510 4.140 5.907 1.00 86.06 84 ASP A N 1
ATOM 631 C CA . ASP A 1 84 ? -18.461 3.085 6.237 1.00 86.06 84 ASP A CA 1
ATOM 632 C C . ASP A 1 84 ? -17.948 2.139 7.320 1.00 86.06 84 ASP A C 1
ATOM 634 O O . ASP A 1 84 ? -18.758 1.583 8.064 1.00 86.06 84 ASP A O 1
ATOM 638 N N . CYS A 1 85 ? -16.630 1.961 7.442 1.00 91.88 85 CYS A N 1
ATOM 639 C CA . CYS A 1 85 ? -16.072 1.105 8.475 1.00 91.88 85 CYS A CA 1
ATOM 640 C C . CYS A 1 85 ? -14.741 1.582 9.053 1.00 91.88 85 CYS A C 1
ATOM 642 O O . CYS A 1 85 ? -13.848 2.099 8.379 1.00 91.88 85 CYS A O 1
ATOM 644 N N . LEU A 1 86 ? -14.603 1.336 10.351 1.00 95.12 86 LEU A N 1
ATOM 645 C CA . LEU A 1 86 ? -13.359 1.475 11.084 1.00 95.12 86 LEU A CA 1
ATOM 646 C C . LEU A 1 86 ? -12.684 0.106 11.182 1.00 95.12 86 LEU A C 1
ATOM 648 O O . LEU A 1 86 ? -13.167 -0.796 11.869 1.00 95.12 86 LEU A O 1
ATOM 652 N N . VAL A 1 87 ? -11.543 -0.041 10.525 1.00 97.00 87 VAL A N 1
ATOM 653 C CA . VAL A 1 87 ? -10.777 -1.289 10.527 1.00 97.00 87 VAL A CA 1
ATOM 654 C C . VAL A 1 87 ? -9.350 -1.057 11.002 1.00 97.00 87 VAL A C 1
ATOM 656 O O . VAL A 1 87 ? -8.841 0.066 11.011 1.00 97.00 87 VAL A O 1
ATOM 659 N N . CYS A 1 88 ? -8.682 -2.140 11.388 1.00 97.50 88 CYS A N 1
ATOM 660 C CA . CYS A 1 88 ? -7.253 -2.121 11.632 1.00 97.50 88 CYS A CA 1
ATOM 661 C C . CYS A 1 88 ? -6.510 -1.697 10.357 1.00 97.50 88 CYS A C 1
ATOM 663 O O . CYS A 1 88 ? -6.651 -2.322 9.311 1.00 97.50 88 CYS A O 1
ATOM 665 N N . SER A 1 89 ? -5.647 -0.688 10.458 1.00 95.88 89 SER A N 1
ATOM 666 C CA . SER A 1 89 ? -4.860 -0.153 9.338 1.00 95.88 89 SER A CA 1
ATOM 667 C C . SER A 1 89 ? -3.785 -1.113 8.805 1.00 95.88 89 SER A C 1
ATOM 669 O O . SER A 1 89 ? -3.176 -0.822 7.777 1.00 95.88 89 SER A O 1
ATOM 671 N N . PHE A 1 90 ? -3.569 -2.246 9.488 1.00 96.12 90 PHE A N 1
ATOM 672 C CA . PHE A 1 90 ? -2.618 -3.289 9.105 1.00 96.12 90 PHE A CA 1
ATOM 673 C C . PHE A 1 90 ? -3.300 -4.553 8.564 1.00 96.12 90 PHE A C 1
ATOM 675 O O . PHE A 1 90 ? -2.958 -5.010 7.483 1.00 96.12 90 PHE A O 1
ATOM 682 N N . CYS A 1 91 ? -4.257 -5.132 9.301 1.00 95.25 91 CYS A N 1
ATOM 683 C CA . CYS A 1 91 ? -4.886 -6.408 8.930 1.00 95.25 91 CYS A CA 1
ATOM 684 C C . CYS A 1 91 ? -6.337 -6.286 8.438 1.00 95.25 91 CYS A C 1
ATOM 686 O O . CYS A 1 91 ? -6.945 -7.298 8.104 1.00 95.25 91 CYS A O 1
ATOM 688 N N . PHE A 1 92 ? -6.895 -5.072 8.420 1.00 95.56 92 PHE A N 1
ATOM 689 C CA . PHE A 1 92 ? -8.246 -4.745 7.946 1.00 95.56 92 PHE A CA 1
ATOM 690 C C . PHE A 1 92 ? -9.411 -5.462 8.638 1.00 95.56 92 PHE A C 1
ATOM 692 O O . PHE A 1 92 ? -10.542 -5.385 8.164 1.00 95.56 92 PHE A O 1
ATOM 699 N N . CYS A 1 93 ? -9.194 -6.101 9.790 1.00 95.56 93 CYS A N 1
ATOM 700 C CA . CYS A 1 93 ? -10.316 -6.548 10.609 1.00 95.56 93 CYS A CA 1
ATOM 701 C C . CYS A 1 93 ? -11.062 -5.341 11.201 1.00 95.56 93 CYS A C 1
ATOM 703 O O . CYS A 1 93 ? -10.452 -4.318 11.519 1.00 95.56 93 CYS A O 1
ATOM 705 N N . PHE A 1 94 ? -12.379 -5.458 11.367 1.00 96.50 94 PHE A N 1
ATOM 706 C CA . PHE A 1 94 ? -13.179 -4.465 12.087 1.00 96.50 94 PHE A CA 1
ATOM 707 C C . PHE A 1 94 ? -12.702 -4.337 13.537 1.00 96.50 94 PHE A C 1
ATOM 709 O O . PHE A 1 94 ? -12.341 -5.337 14.152 1.00 96.50 94 PHE A O 1
ATOM 716 N N . ILE A 1 95 ? -12.710 -3.119 14.081 1.00 97.25 95 ILE A N 1
ATOM 717 C CA . ILE A 1 95 ? -12.243 -2.810 15.446 1.00 97.25 95 ILE A CA 1
ATOM 718 C C . ILE A 1 95 ? -13.231 -1.896 16.187 1.00 97.25 95 ILE A C 1
ATOM 720 O O . ILE A 1 95 ? -14.103 -1.279 15.579 1.00 97.25 95 ILE A O 1
ATOM 724 N N . GLY A 1 96 ? -13.085 -1.772 17.503 1.00 95.06 96 GLY A N 1
ATOM 725 C CA . GLY A 1 96 ? -13.955 -0.969 18.358 1.00 95.06 96 GLY A CA 1
ATOM 726 C C . GLY A 1 96 ? -15.186 -1.742 18.824 1.00 95.06 96 GLY A C 1
ATOM 727 O O . GLY A 1 96 ? -15.055 -2.811 19.405 1.00 95.06 96 GLY A O 1
ATOM 728 N N . SER A 1 97 ? -16.376 -1.192 18.594 1.00 95.38 97 SER A N 1
ATOM 729 C CA . SER A 1 97 ? -17.661 -1.820 18.921 1.00 95.38 97 SER A CA 1
ATOM 730 C C . SER A 1 97 ? -18.667 -1.616 17.789 1.00 95.38 97 SER A C 1
ATOM 732 O O . SER A 1 97 ? -18.462 -0.768 16.918 1.00 95.38 97 SER A O 1
ATOM 734 N N . ILE A 1 98 ? -19.764 -2.375 17.800 1.00 95.50 98 ILE A N 1
ATOM 735 C CA . ILE A 1 98 ? -20.851 -2.217 16.822 1.00 95.50 98 ILE A CA 1
ATOM 736 C C . ILE A 1 98 ? -21.426 -0.796 16.872 1.00 95.50 98 ILE A C 1
ATOM 738 O O . ILE A 1 98 ? -21.662 -0.180 15.832 1.00 95.50 98 ILE A O 1
ATOM 742 N N . GLU A 1 99 ? -21.573 -0.247 18.074 1.00 95.88 99 GLU A N 1
ATOM 743 C CA . GLU A 1 99 ? -21.999 1.126 18.329 1.00 95.88 99 GLU A CA 1
ATOM 744 C C . GLU A 1 99 ? -21.046 2.127 17.680 1.00 95.88 99 GLU A C 1
ATOM 746 O O . GLU A 1 99 ? -21.497 3.022 16.970 1.00 95.88 99 GLU A O 1
ATOM 751 N N . LEU A 1 100 ? -19.732 1.947 17.853 1.00 94.50 100 LEU A N 1
ATOM 752 C CA . LEU A 1 100 ? -18.736 2.837 17.265 1.00 94.50 100 LEU A CA 1
ATOM 753 C C . LEU A 1 100 ? -18.774 2.795 15.733 1.00 94.50 100 LEU A C 1
ATOM 755 O O . LEU A 1 100 ? -18.680 3.844 15.097 1.00 94.50 100 LEU A O 1
ATOM 759 N N . GLN A 1 101 ? -18.925 1.609 15.135 1.00 94.56 101 GLN A N 1
ATOM 760 C CA . GLN A 1 101 ? -19.039 1.455 13.679 1.00 94.56 101 GLN A CA 1
ATOM 761 C C . GLN A 1 101 ? -20.254 2.218 13.139 1.00 94.56 101 GLN A C 1
ATOM 763 O O . GLN A 1 101 ? -20.131 3.036 12.225 1.00 94.56 101 GLN A O 1
ATOM 768 N N . ILE A 1 102 ? -21.425 1.994 13.743 1.00 93.38 102 ILE A N 1
ATOM 769 C CA . ILE A 1 102 ? -22.678 2.640 13.334 1.00 93.38 102 ILE A CA 1
ATOM 770 C C . ILE A 1 102 ? -22.611 4.149 13.586 1.00 93.38 102 ILE A C 1
ATOM 772 O O . ILE A 1 102 ? -22.925 4.930 12.689 1.00 93.38 102 ILE A O 1
ATOM 776 N N . GLY A 1 103 ? -22.161 4.565 14.770 1.00 93.75 103 GLY A N 1
ATOM 777 C CA . GLY A 1 103 ? -22.013 5.968 15.150 1.00 93.75 103 GLY A CA 1
ATOM 778 C C . GLY A 1 103 ? -21.111 6.730 14.181 1.00 93.75 103 GLY A C 1
ATOM 779 O O . GLY A 1 103 ? -21.524 7.760 13.651 1.00 93.75 103 GLY A O 1
ATOM 780 N N . ARG A 1 104 ? -19.932 6.186 13.847 1.00 92.56 104 ARG A N 1
ATOM 781 C CA . ARG A 1 104 ? -19.019 6.794 12.860 1.00 92.56 104 ARG A CA 1
ATOM 782 C C . ARG A 1 104 ? -19.662 6.947 11.488 1.00 92.56 104 ARG A C 1
ATOM 784 O O . ARG A 1 104 ? -19.546 8.009 10.881 1.00 92.56 104 ARG A O 1
ATOM 791 N N . ARG A 1 105 ? -20.357 5.917 11.005 1.00 91.31 105 ARG A N 1
ATOM 792 C CA . ARG A 1 105 ? -21.030 5.969 9.703 1.00 91.31 105 ARG A CA 1
ATOM 793 C C . ARG A 1 105 ? -22.110 7.051 9.670 1.00 91.31 105 ARG A C 1
ATOM 795 O O . ARG A 1 105 ? -22.176 7.821 8.714 1.00 91.31 105 ARG A O 1
ATOM 802 N N . LEU A 1 106 ? -22.930 7.141 10.719 1.00 91.00 106 LEU A N 1
ATOM 803 C CA . LEU A 1 106 ? -23.973 8.164 10.839 1.00 91.00 106 LEU A CA 1
ATOM 804 C C . LEU A 1 106 ? -23.378 9.576 10.920 1.00 91.00 106 LEU A C 1
ATOM 806 O O . LEU A 1 106 ? -23.848 10.469 10.217 1.00 91.00 106 LEU A O 1
ATOM 810 N N . TYR A 1 107 ? -22.315 9.758 11.707 1.00 89.81 107 TYR A N 1
ATOM 811 C CA . TYR A 1 107 ? -21.588 11.024 11.816 1.00 89.81 107 TYR A CA 1
ATOM 812 C C . TYR A 1 107 ? -21.077 11.506 10.450 1.00 89.81 107 TYR A C 1
ATOM 814 O O . TYR A 1 107 ? -21.346 12.631 10.029 1.00 89.81 107 TYR A O 1
ATOM 822 N N . MET A 1 108 ? -20.407 10.630 9.699 1.00 86.75 108 MET A N 1
ATOM 823 C CA . MET A 1 108 ? -19.857 10.982 8.387 1.00 86.75 108 MET A CA 1
ATOM 824 C C . MET A 1 108 ? -20.945 11.250 7.335 1.00 86.75 108 MET A C 1
ATOM 826 O O . MET A 1 108 ? -20.778 12.113 6.472 1.00 86.75 108 MET A O 1
ATOM 830 N N . GLN A 1 109 ? -22.085 10.553 7.406 1.00 83.88 109 GLN A N 1
ATOM 831 C CA . GLN A 1 109 ? -23.242 10.842 6.550 1.00 83.88 109 GLN A CA 1
ATOM 832 C C . GLN A 1 109 ? -23.833 12.232 6.822 1.00 83.88 109 GLN A C 1
ATOM 834 O O . GLN A 1 109 ? -24.238 12.911 5.877 1.00 83.88 109 GLN A O 1
ATOM 839 N N . GLN A 1 110 ? -23.877 12.660 8.087 1.00 84.62 110 GLN A N 1
ATOM 840 C CA . GLN A 1 110 ? -24.335 14.001 8.462 1.00 84.62 110 GLN A CA 1
ATOM 841 C C . GLN A 1 110 ? -23.377 15.086 7.960 1.00 84.62 110 GLN A C 1
ATOM 843 O O . GLN A 1 110 ? -23.840 16.072 7.389 1.00 84.62 110 GLN A O 1
ATOM 848 N N . LEU A 1 111 ? -22.060 14.885 8.090 1.00 82.94 111 LEU A N 1
ATOM 849 C CA . LEU A 1 111 ? -21.064 15.824 7.559 1.00 82.94 111 LEU A CA 1
ATOM 850 C C . LEU A 1 111 ? -21.229 16.039 6.047 1.00 82.94 111 LEU A C 1
ATOM 852 O O . LEU A 1 111 ? -21.327 17.180 5.604 1.00 82.94 111 LEU A O 1
ATOM 856 N N . ARG A 1 112 ? -21.377 14.959 5.267 1.00 78.94 112 ARG A N 1
ATOM 857 C CA . ARG A 1 112 ? -21.609 15.051 3.812 1.00 78.94 112 ARG A CA 1
ATOM 858 C C . ARG A 1 112 ? -22.905 15.775 3.452 1.00 78.94 112 ARG A C 1
ATOM 860 O O . ARG A 1 112 ? -22.934 16.554 2.503 1.00 78.94 112 ARG A O 1
ATOM 867 N N . ALA A 1 113 ? -23.984 15.521 4.194 1.00 76.25 113 ALA A N 1
ATOM 868 C CA . ALA A 1 113 ? -25.249 16.219 3.975 1.00 76.25 113 ALA A CA 1
ATOM 869 C C . ALA A 1 113 ? -25.099 17.732 4.217 1.00 76.25 113 ALA A C 1
ATOM 871 O O . ALA A 1 113 ? -25.609 18.534 3.434 1.00 76.25 113 ALA A O 1
ATOM 872 N N . ASN A 1 114 ? -24.342 18.125 5.242 1.00 72.12 114 ASN A N 1
ATOM 873 C CA . ASN A 1 114 ? -24.094 19.531 5.557 1.00 72.12 114 ASN A CA 1
ATOM 874 C C . ASN A 1 114 ? -23.196 20.221 4.517 1.00 72.12 114 ASN A C 1
ATOM 876 O O . ASN A 1 114 ? -23.466 21.363 4.155 1.00 72.12 114 ASN A O 1
ATOM 880 N N . GLU A 1 115 ? -22.183 19.531 3.983 1.00 68.31 115 GLU A N 1
ATOM 881 C CA . GLU A 1 115 ? -21.344 20.047 2.888 1.00 68.31 115 GLU A CA 1
ATOM 882 C C . GLU A 1 115 ? -22.160 20.293 1.609 1.00 68.31 115 GLU A C 1
ATOM 884 O O . GLU A 1 115 ? -22.000 21.327 0.962 1.00 68.31 115 GLU A O 1
ATOM 889 N N . SER A 1 116 ? -23.108 19.405 1.284 1.00 57.94 116 SER A N 1
ATOM 890 C CA . SER A 1 116 ? -23.980 19.564 0.108 1.00 57.94 116 SER A CA 1
ATOM 891 C C . SER A 1 116 ? -24.978 20.729 0.210 1.00 57.94 116 SER A C 1
ATOM 893 O O . SER A 1 116 ? -25.399 21.263 -0.813 1.00 57.94 116 SER A O 1
ATOM 895 N N . HIS A 1 117 ? -25.314 21.178 1.424 1.00 50.19 117 HIS A N 1
ATOM 896 C CA . HIS A 1 117 ? -26.184 22.339 1.653 1.00 50.19 117 HIS A CA 1
ATOM 897 C C . HIS A 1 117 ? -25.429 23.684 1.681 1.00 50.19 117 HIS A C 1
ATOM 899 O O . HIS A 1 117 ? -26.061 24.738 1.726 1.00 50.19 117 HIS A O 1
ATOM 905 N N . GLY A 1 118 ? -24.091 23.679 1.614 1.00 38.94 118 GLY A N 1
ATOM 906 C CA . GLY A 1 118 ? -23.255 24.888 1.621 1.00 38.94 118 GLY A CA 1
ATOM 907 C C . GLY A 1 118 ? -23.100 25.595 0.266 1.00 38.94 118 GLY A C 1
ATOM 908 O O . GLY A 1 118 ? -22.500 26.667 0.213 1.00 38.94 118 GLY A O 1
ATOM 909 N N . CYS A 1 119 ? -23.634 25.030 -0.824 1.00 37.09 119 CYS A N 1
ATOM 910 C CA . CYS A 1 119 ? -23.471 25.549 -2.190 1.00 37.09 119 CYS A CA 1
ATOM 911 C C . CYS A 1 119 ? -24.772 26.037 -2.858 1.00 37.09 119 CYS A C 1
ATOM 913 O O . CYS A 1 119 ? -24.811 26.185 -4.077 1.00 37.09 119 CYS A O 1
ATOM 915 N N . GLU A 1 120 ? -25.821 26.362 -2.098 1.00 35.72 120 GLU A N 1
ATOM 916 C CA . GLU A 1 120 ? -27.011 27.046 -2.635 1.00 35.72 120 GLU A CA 1
ATOM 917 C C . GLU A 1 120 ? -26.952 28.570 -2.439 1.00 35.72 120 GLU A C 1
ATOM 919 O O . GLU A 1 120 ? -27.882 29.186 -1.933 1.00 35.72 120 GLU A O 1
ATOM 924 N N . VAL A 1 121 ? -25.867 29.217 -2.877 1.00 38.34 121 VAL A N 1
ATOM 925 C CA . VAL A 1 121 ? -25.915 30.649 -3.220 1.00 38.34 121 VAL A CA 1
ATOM 926 C C . VAL A 1 121 ? -25.089 30.898 -4.483 1.00 38.34 121 VAL A C 1
ATOM 928 O O . VAL A 1 121 ? -23.906 31.209 -4.432 1.00 38.34 121 VAL A O 1
ATOM 931 N N . GLY A 1 122 ? -25.762 30.776 -5.630 1.00 38.75 122 GLY A N 1
ATOM 932 C CA . GLY A 1 122 ? -25.460 31.535 -6.845 1.00 38.75 122 GLY A CA 1
ATOM 933 C C . GLY A 1 122 ? -24.224 31.141 -7.655 1.00 38.75 122 GLY A C 1
ATOM 934 O O . GLY A 1 122 ? -23.238 31.865 -7.653 1.00 38.75 122 GLY A O 1
ATOM 935 N N . SER A 1 123 ? -24.345 30.120 -8.507 1.00 29.22 123 SER A N 1
ATOM 936 C CA . SER A 1 123 ? -23.930 30.267 -9.910 1.00 29.22 123 SER A CA 1
ATOM 937 C C . SER A 1 123 ? -24.580 29.197 -10.784 1.00 29.22 123 SER A C 1
ATOM 939 O O . SER A 1 123 ? -24.418 27.998 -10.579 1.00 29.22 123 SER A O 1
ATOM 941 N N . SER A 1 124 ? -25.348 29.653 -11.769 1.00 40.41 124 SER A N 1
ATOM 942 C CA . SER A 1 124 ? -25.888 28.832 -12.845 1.00 40.41 124 SER A CA 1
ATOM 943 C C . SER A 1 124 ? -24.744 28.324 -13.723 1.00 40.41 124 SER A C 1
ATOM 945 O O . SER A 1 124 ? -24.197 29.083 -14.519 1.00 40.41 124 SER A O 1
ATOM 947 N N . SER A 1 125 ? -24.442 27.033 -13.638 1.00 32.22 125 SER A N 1
ATOM 948 C CA . SER A 1 125 ? -23.673 26.307 -14.649 1.00 32.22 125 SER A CA 1
ATOM 949 C C . SER A 1 125 ? -24.178 24.868 -14.717 1.00 32.22 125 SER A C 1
ATOM 951 O O . SER A 1 125 ? -23.666 23.967 -14.058 1.00 32.22 125 SER A O 1
ATOM 953 N N . LYS A 1 126 ? -25.236 24.671 -15.510 1.00 40.94 126 LYS A N 1
ATOM 954 C CA . LYS A 1 126 ? -25.676 23.359 -15.986 1.00 40.94 126 LYS A CA 1
ATOM 955 C C . LYS A 1 126 ? -24.620 22.803 -16.945 1.00 40.94 126 LYS A C 1
ATOM 957 O O . LYS A 1 126 ? -24.568 23.251 -18.084 1.00 40.94 126 LYS A O 1
ATOM 962 N N . HIS A 1 127 ? -23.830 21.833 -16.497 1.00 30.77 127 HIS A N 1
ATOM 963 C CA . HIS A 1 127 ? -23.450 20.682 -17.320 1.00 30.77 127 HIS A CA 1
ATOM 964 C C . HIS A 1 127 ? -22.792 19.607 -16.452 1.00 30.77 127 HIS A C 1
ATOM 966 O O . HIS A 1 127 ? -21.608 19.667 -16.143 1.00 30.77 127 HIS A O 1
ATOM 972 N N . CYS A 1 128 ? -23.575 18.602 -16.079 1.00 29.45 128 CYS A N 1
ATOM 973 C CA . CYS A 1 128 ? -23.061 17.289 -15.718 1.00 29.45 128 CYS A CA 1
ATOM 974 C C . CYS A 1 128 ? -23.848 16.339 -16.613 1.00 29.45 128 CYS A C 1
ATOM 976 O O . CYS A 1 128 ? -25.058 16.205 -16.447 1.00 29.45 128 CYS A O 1
ATOM 978 N N . HIS A 1 129 ? -23.199 15.838 -17.660 1.00 27.98 129 HIS A N 1
ATOM 979 C CA . HIS A 1 129 ? -23.802 14.881 -18.571 1.00 27.98 129 HIS A CA 1
ATOM 980 C C . HIS A 1 129 ? -24.042 13.564 -17.833 1.00 27.98 129 HIS A C 1
ATOM 982 O O . HIS A 1 129 ? -23.117 12.989 -17.265 1.00 27.98 129 HIS A O 1
ATOM 988 N N . GLU A 1 130 ? -25.296 13.123 -17.850 1.00 34.47 130 GLU A N 1
ATOM 989 C CA . GLU A 1 130 ? -25.664 11.716 -17.739 1.00 34.47 130 GLU A CA 1
ATOM 990 C C . GLU A 1 130 ? -25.000 10.968 -18.904 1.00 34.47 130 GLU A C 1
ATOM 992 O O . GLU A 1 130 ? -25.122 11.390 -20.056 1.00 34.47 130 GLU A O 1
ATOM 997 N N . MET A 1 131 ? -24.285 9.886 -18.602 1.00 29.66 131 MET A N 1
ATOM 998 C CA . MET A 1 131 ? -23.829 8.918 -19.593 1.00 29.66 131 MET A CA 1
ATOM 999 C C . MET A 1 131 ? -24.400 7.564 -19.174 1.00 29.66 131 MET A C 1
ATOM 1001 O O . MET A 1 131 ? -23.982 6.986 -18.171 1.00 29.66 131 MET A O 1
ATOM 1005 N N . ASP A 1 132 ? -25.419 7.132 -19.915 1.00 30.02 132 ASP A N 1
ATOM 1006 C CA . ASP A 1 132 ? -25.939 5.767 -19.924 1.00 30.02 132 ASP A CA 1
ATOM 1007 C C . ASP A 1 132 ? -24.801 4.798 -20.272 1.00 30.02 132 ASP A C 1
ATOM 1009 O O . ASP A 1 132 ? -24.114 4.982 -21.279 1.00 30.02 132 ASP A O 1
ATOM 1013 N N . SER A 1 133 ? -24.635 3.750 -19.466 1.00 30.86 133 SER A N 1
ATOM 1014 C CA . SER A 1 133 ? -23.860 2.564 -19.830 1.00 30.86 133 SER A CA 1
ATOM 1015 C C . SER A 1 133 ? -24.807 1.372 -19.868 1.00 30.86 133 SER A C 1
ATOM 1017 O O . SER A 1 133 ? -25.436 1.033 -18.865 1.00 30.86 133 SER A O 1
ATOM 1019 N N . SER A 1 134 ? -24.948 0.798 -21.059 1.00 36.03 134 SER A N 1
ATOM 1020 C CA . SER A 1 134 ? -25.725 -0.400 -21.349 1.00 36.03 134 SER A CA 1
ATOM 1021 C C . SER A 1 134 ? -24.886 -1.663 -21.130 1.00 36.03 134 SER A C 1
ATOM 1023 O O . SER A 1 134 ? -23.852 -1.813 -21.775 1.00 36.03 134 SER A O 1
ATOM 1025 N N . ASP A 1 135 ? -25.414 -2.533 -20.266 1.00 34.00 135 ASP A N 1
ATOM 1026 C CA . ASP A 1 135 ? -25.362 -4.003 -20.216 1.00 34.00 135 ASP A CA 1
ATOM 1027 C C . ASP A 1 135 ? -24.011 -4.736 -20.353 1.00 34.00 135 ASP A C 1
ATOM 1029 O O . ASP A 1 135 ? -23.424 -4.799 -21.427 1.00 34.00 135 ASP A O 1
ATOM 1033 N N . GLU A 1 136 ? -23.573 -5.381 -19.263 1.00 36.31 136 GLU A N 1
ATOM 1034 C CA . GLU A 1 136 ? -23.573 -6.851 -19.071 1.00 36.31 136 GLU A CA 1
ATOM 1035 C C . GLU A 1 136 ? -23.317 -7.162 -17.571 1.00 36.31 136 GLU A C 1
ATOM 1037 O O . GLU A 1 136 ? -22.689 -6.384 -16.849 1.00 36.31 136 GLU A O 1
ATOM 1042 N N . GLU A 1 137 ? -23.888 -8.256 -17.068 1.00 40.00 137 GLU A N 1
ATOM 1043 C CA . GLU A 1 137 ? -24.218 -8.454 -15.651 1.00 40.00 137 GLU A CA 1
ATOM 1044 C C . GLU A 1 137 ? -23.113 -9.088 -14.780 1.00 40.00 137 GLU A C 1
ATOM 1046 O O . GLU A 1 137 ? -22.620 -10.164 -15.099 1.00 40.00 137 GLU A O 1
ATOM 1051 N N . GLU A 1 138 ? -22.862 -8.529 -13.582 1.00 30.28 138 GLU A N 1
ATOM 1052 C CA . GLU A 1 138 ? -22.580 -9.338 -12.380 1.00 30.28 138 GLU A CA 1
ATOM 1053 C C . GLU A 1 138 ? -22.914 -8.593 -11.063 1.00 30.28 138 GLU A C 1
ATOM 1055 O O . GLU A 1 138 ? -22.212 -7.707 -10.578 1.00 30.28 138 GLU A O 1
ATOM 1060 N N . SER A 1 139 ? -24.073 -8.958 -10.509 1.00 33.06 139 SER A N 1
ATOM 1061 C CA . SER A 1 139 ? -24.575 -8.806 -9.133 1.00 33.06 139 SER A CA 1
ATOM 1062 C C . SER A 1 139 ? -23.858 -7.856 -8.153 1.00 33.06 139 SER A C 1
ATOM 1064 O O . SER A 1 139 ? -23.366 -8.277 -7.104 1.00 33.06 139 SER A O 1
ATOM 1066 N N . THR A 1 140 ? -23.947 -6.547 -8.369 1.00 33.91 140 THR A N 1
ATOM 1067 C CA . THR A 1 140 ? -24.042 -5.611 -7.241 1.00 33.91 140 THR A CA 1
ATOM 1068 C C . THR A 1 140 ? -25.521 -5.412 -6.948 1.00 33.91 140 THR A C 1
ATOM 1070 O O . THR A 1 140 ? -26.243 -4.787 -7.718 1.00 33.91 140 THR A O 1
ATOM 1073 N N . GLN A 1 141 ? -26.003 -5.962 -5.829 1.00 32.84 141 GLN A N 1
ATOM 1074 C CA . GLN A 1 141 ? -27.300 -5.586 -5.260 1.00 32.84 141 GLN A CA 1
ATOM 1075 C C . GLN A 1 141 ? -27.230 -4.125 -4.804 1.00 32.84 141 GLN A C 1
ATOM 1077 O O . GLN A 1 141 ? -27.096 -3.796 -3.626 1.00 32.84 141 GLN A O 1
ATOM 1082 N N . GLN A 1 142 ? -27.308 -3.231 -5.778 1.00 34.16 142 GLN A N 1
ATOM 1083 C CA . GLN A 1 142 ? -27.657 -1.847 -5.601 1.00 34.16 142 GLN A CA 1
ATOM 1084 C C . GLN A 1 142 ? -29.138 -1.851 -5.224 1.00 34.16 142 GLN A C 1
ATOM 1086 O O . GLN A 1 142 ? -30.028 -1.977 -6.059 1.00 34.16 142 GLN A O 1
ATOM 1091 N N . CYS A 1 143 ? -29.416 -1.789 -3.923 1.00 27.50 143 CYS A N 1
ATOM 1092 C CA . CYS A 1 143 ? -30.765 -1.575 -3.412 1.00 27.50 143 CYS A CA 1
ATOM 1093 C C . CYS A 1 143 ? -31.205 -0.130 -3.708 1.00 27.50 143 CYS A C 1
ATOM 1095 O O . CYS A 1 143 ? -31.379 0.681 -2.801 1.00 27.50 143 CYS A O 1
ATOM 1097 N N . THR A 1 144 ? -31.388 0.205 -4.982 1.00 39.12 144 THR A N 1
ATOM 1098 C CA . THR A 1 144 ? -32.093 1.396 -5.462 1.00 39.12 144 THR A CA 1
ATOM 1099 C C . THR A 1 144 ? -33.526 0.999 -5.794 1.00 39.12 144 THR A C 1
ATOM 1101 O O . THR A 1 144 ? -33.962 0.970 -6.937 1.00 39.12 144 THR A O 1
ATOM 1104 N N . SER A 1 145 ? -34.296 0.685 -4.754 1.00 38.06 145 SER A N 1
ATOM 1105 C CA . SER A 1 145 ? -35.756 0.666 -4.841 1.00 38.06 145 SER A CA 1
ATOM 1106 C C . SER A 1 145 ? -36.290 1.926 -4.175 1.00 38.06 145 SER A C 1
ATOM 1108 O O . SER A 1 145 ? -36.074 2.165 -2.985 1.00 38.06 145 SER A O 1
ATOM 1110 N N . GLY A 1 146 ? -36.945 2.751 -4.988 1.00 35.75 146 GLY A N 1
ATOM 1111 C CA . GLY A 1 146 ? -37.471 4.054 -4.629 1.00 35.75 146 GLY A CA 1
ATOM 1112 C C . GLY A 1 146 ? -38.317 4.073 -3.358 1.00 35.75 146 GLY A C 1
ATOM 1113 O O . GLY A 1 146 ? -39.234 3.287 -3.146 1.00 35.75 146 GLY A O 1
ATOM 1114 N N . SER A 1 147 ? -38.021 5.068 -2.537 1.00 37.16 147 SER A N 1
ATOM 1115 C CA . SER A 1 147 ? -39.002 5.870 -1.824 1.00 37.16 147 SER A CA 1
ATOM 1116 C C . SER A 1 147 ? -38.239 7.103 -1.379 1.00 37.16 147 SER A C 1
ATOM 1118 O O . SER A 1 147 ? -37.219 6.982 -0.700 1.00 37.16 147 SER A O 1
ATOM 1120 N N . SER A 1 148 ? -38.745 8.286 -1.711 1.00 44.78 148 SER A N 1
ATOM 1121 C CA . SER A 1 148 ? -38.462 9.524 -0.988 1.00 44.78 148 SER A CA 1
ATOM 1122 C C . SER A 1 148 ? -38.933 9.350 0.461 1.00 44.78 148 SER A C 1
ATOM 1124 O O . SER A 1 148 ? -39.973 9.865 0.864 1.00 44.78 148 SER A O 1
ATOM 1126 N N . LYS A 1 149 ? -38.241 8.513 1.241 1.00 46.69 149 LYS A N 1
ATOM 1127 C CA . LYS A 1 149 ? -38.464 8.408 2.676 1.00 46.69 149 LYS A CA 1
ATOM 1128 C C . LYS A 1 149 ? -37.920 9.704 3.236 1.00 46.69 149 LYS A C 1
ATOM 1130 O O . LYS A 1 149 ? -36.716 9.944 3.174 1.00 46.69 149 LYS A O 1
ATOM 1135 N N . THR A 1 150 ? -38.817 10.537 3.744 1.00 48.16 150 THR A N 1
ATOM 1136 C CA . THR A 1 150 ? -38.508 11.565 4.731 1.00 48.16 150 THR A CA 1
ATOM 1137 C C . THR A 1 150 ? -37.461 10.976 5.672 1.00 48.16 150 THR A C 1
ATOM 1139 O O . THR A 1 150 ? -37.757 10.019 6.391 1.00 48.16 150 THR A O 1
ATOM 1142 N N . LYS A 1 151 ? -36.208 11.447 5.587 1.00 64.00 151 LYS A N 1
ATOM 1143 C CA . LYS A 1 151 ? -35.159 11.016 6.513 1.00 64.00 151 LYS A CA 1
ATOM 1144 C C . LYS A 1 151 ? -35.669 11.389 7.896 1.00 64.00 151 LYS A C 1
ATOM 1146 O O . LYS A 1 151 ? -35.789 12.572 8.199 1.00 64.00 151 LYS A O 1
ATOM 1151 N N . VAL A 1 152 ? -36.052 10.391 8.687 1.00 71.50 152 VAL A N 1
ATOM 1152 C CA . VAL A 1 152 ? -36.448 10.624 10.072 1.00 71.50 152 VAL A CA 1
ATOM 1153 C C . VAL A 1 152 ? -35.212 11.200 10.760 1.00 71.50 152 VAL A C 1
ATOM 1155 O O . VAL A 1 152 ? -34.169 10.539 10.736 1.00 71.50 152 VAL A O 1
ATOM 1158 N N . PRO A 1 153 ? -35.275 12.433 11.287 1.00 75.50 153 PRO A N 1
ATOM 1159 C CA . PRO A 1 153 ? -34.128 13.025 11.949 1.00 75.50 153 PRO A CA 1
ATOM 1160 C C . PRO A 1 153 ? -33.756 12.149 13.143 1.00 75.50 153 PRO A C 1
ATOM 1162 O O . PRO A 1 153 ? -34.620 11.731 13.917 1.00 75.50 153 PRO A O 1
ATOM 1165 N N . LEU A 1 154 ? -32.467 11.832 13.258 1.00 80.69 154 LEU A N 1
ATOM 1166 C CA . LEU A 1 154 ? -31.963 11.143 14.436 1.00 80.69 154 LEU A CA 1
ATOM 1167 C C . LEU A 1 154 ? -32.108 12.078 15.644 1.00 80.69 154 LEU A C 1
ATOM 1169 O O . LEU A 1 154 ? -31.824 13.270 15.510 1.00 80.69 154 LEU A O 1
ATOM 1173 N N . PRO A 1 155 ? -32.533 11.562 16.808 1.00 85.31 155 PRO A N 1
ATOM 1174 C CA . PRO A 1 155 ? -32.498 12.318 18.049 1.00 85.31 155 PRO A CA 1
ATOM 1175 C C . PRO A 1 155 ? -31.116 12.927 18.307 1.00 85.31 155 PRO A C 1
ATOM 1177 O O . PRO A 1 155 ? -30.085 12.293 18.068 1.00 85.31 155 PRO A O 1
ATOM 1180 N N . GLU A 1 156 ? -31.116 14.158 18.806 1.00 85.88 156 GLU A N 1
ATOM 1181 C CA . GLU A 1 156 ? -29.900 14.890 19.152 1.00 85.88 156 GLU A CA 1
ATOM 1182 C C . GLU A 1 156 ? -29.083 14.111 20.197 1.00 85.88 156 GLU A C 1
ATOM 1184 O O . GLU A 1 156 ? -29.643 13.525 21.127 1.00 85.88 156 GLU A O 1
ATOM 1189 N N . GLY A 1 157 ? -27.761 14.043 20.023 1.00 89.81 157 GLY A N 1
ATOM 1190 C CA . GLY A 1 157 ? -26.867 13.339 20.945 1.00 89.81 157 GLY A CA 1
ATOM 1191 C C . GLY A 1 157 ? -26.756 11.821 20.744 1.00 89.81 157 GLY A C 1
ATOM 1192 O O . GLY A 1 157 ? -25.907 11.194 21.382 1.00 89.81 157 GLY A O 1
ATOM 1193 N N . ILE A 1 158 ? -27.577 11.187 19.888 1.00 93.12 158 ILE A N 1
ATOM 1194 C CA . ILE A 1 158 ? -27.493 9.727 19.667 1.00 93.12 158 ILE A CA 1
ATOM 1195 C C . ILE A 1 158 ? -26.168 9.322 19.026 1.00 93.12 158 ILE A C 1
ATOM 1197 O O . ILE A 1 158 ? -25.596 8.303 19.409 1.00 93.12 158 ILE A O 1
ATOM 1201 N N . VAL A 1 159 ? -25.682 10.092 18.051 1.00 92.38 159 VAL A N 1
ATOM 1202 C CA . VAL A 1 159 ? -24.445 9.767 17.328 1.00 92.38 159 VAL A CA 1
ATOM 1203 C C . VAL A 1 159 ? -23.253 9.818 18.281 1.00 92.38 159 VAL A C 1
ATOM 1205 O O . VAL A 1 159 ? -22.467 8.871 18.334 1.00 92.38 159 VAL A O 1
ATOM 1208 N N . GLU A 1 160 ? -23.170 10.864 19.100 1.00 94.31 160 GLU A N 1
ATOM 1209 C CA . GLU A 1 160 ? -22.157 11.004 20.142 1.00 94.31 160 GLU A CA 1
ATOM 1210 C C . GLU A 1 160 ? -22.258 9.869 21.166 1.00 94.31 160 GLU A C 1
ATOM 1212 O O . GLU A 1 160 ? -21.238 9.265 21.498 1.00 94.31 160 GLU A O 1
ATOM 1217 N N . SER A 1 161 ? -23.479 9.533 21.603 1.00 95.69 161 SER A N 1
ATOM 1218 C CA . SER A 1 161 ? -23.733 8.455 22.571 1.00 95.69 161 SER A CA 1
ATOM 1219 C C . SER A 1 161 ? -23.320 7.074 22.048 1.00 95.69 161 SER A C 1
ATOM 1221 O O . SER A 1 161 ? -22.868 6.228 22.817 1.00 95.69 161 SER A O 1
ATOM 1223 N N . LEU A 1 162 ? -23.463 6.823 20.743 1.00 95.38 162 LEU A N 1
ATOM 1224 C CA . LEU A 1 162 ? -22.966 5.600 20.104 1.00 95.38 162 LEU A CA 1
ATOM 1225 C C . LEU A 1 162 ? -21.434 5.584 20.059 1.00 95.38 162 LEU A C 1
ATOM 1227 O O . LEU A 1 162 ? -20.808 4.583 20.401 1.00 95.38 162 LEU A O 1
ATOM 1231 N N . MET A 1 163 ? -20.815 6.693 19.648 1.00 92.94 163 MET A N 1
ATOM 1232 C CA . MET A 1 163 ? -19.362 6.768 19.465 1.00 92.94 163 MET A CA 1
ATOM 1233 C C . MET A 1 163 ? -18.578 6.729 20.781 1.00 92.94 163 MET A C 1
ATOM 1235 O O . MET A 1 163 ? -17.466 6.205 20.809 1.00 92.94 163 MET A O 1
ATOM 1239 N N . ASN A 1 164 ? -19.134 7.273 21.864 1.00 93.25 164 ASN A N 1
ATOM 1240 C CA . ASN A 1 164 ? -18.498 7.284 23.184 1.00 93.25 164 ASN A CA 1
ATOM 1241 C C . ASN A 1 164 ? -18.869 6.067 24.058 1.00 93.25 164 ASN A C 1
ATOM 1243 O O . ASN A 1 164 ? -18.359 5.942 25.171 1.00 93.25 164 ASN A O 1
ATOM 1247 N N . GLY A 1 165 ? -19.743 5.181 23.563 1.00 91.25 165 GLY A N 1
ATOM 1248 C CA . GLY A 1 165 ? -20.184 3.973 24.263 1.00 91.25 165 GLY A CA 1
ATOM 1249 C C . GLY A 1 165 ? -21.223 4.196 25.369 1.00 91.25 165 GLY A C 1
ATOM 1250 O O . GLY A 1 165 ? -21.439 3.292 26.174 1.00 91.25 165 GLY A O 1
ATOM 1251 N N . GLN A 1 166 ? -21.867 5.366 25.445 1.00 94.88 166 GLN A N 1
ATOM 1252 C CA . GLN A 1 166 ? -22.969 5.626 26.384 1.00 94.88 166 GLN A CA 1
ATOM 1253 C C . GLN A 1 166 ? -24.262 4.901 25.993 1.00 94.88 166 GLN A C 1
ATOM 1255 O O . GLN A 1 166 ? -25.040 4.518 26.867 1.00 94.88 166 GLN A O 1
ATOM 1260 N N . LEU A 1 167 ? -24.500 4.714 24.694 1.00 94.44 167 LEU A N 1
ATOM 1261 C CA . LEU A 1 167 ? -25.632 3.955 24.170 1.00 94.44 167 LEU A CA 1
ATOM 1262 C C . LEU A 1 167 ? -25.151 2.582 23.711 1.00 94.44 167 LEU A C 1
ATOM 1264 O O . LEU A 1 167 ? -24.322 2.514 22.814 1.00 94.44 167 LEU A O 1
ATOM 1268 N N . VAL A 1 168 ? -25.715 1.510 24.272 1.00 94.38 168 VAL A N 1
ATOM 1269 C CA . VAL A 1 168 ? -25.446 0.120 23.865 1.00 94.38 168 VAL A CA 1
ATOM 1270 C C . VAL A 1 168 ? -26.630 -0.405 23.063 1.00 94.38 168 VAL A C 1
ATOM 1272 O O . VAL A 1 168 ? -27.781 -0.295 23.498 1.00 94.38 168 VAL A O 1
ATOM 1275 N N . LEU A 1 169 ? -26.362 -0.959 21.883 1.00 94.38 169 LEU A N 1
ATOM 1276 C CA . LEU A 1 169 ? -27.400 -1.485 21.003 1.00 94.38 169 LEU A CA 1
ATOM 1277 C C . LEU A 1 169 ? -27.812 -2.904 21.427 1.00 94.38 169 LEU A C 1
ATOM 1279 O O . LEU A 1 169 ? -26.978 -3.680 21.890 1.00 94.38 169 LEU A O 1
ATOM 1283 N N . PRO A 1 170 ? -29.087 -3.293 21.246 1.00 95.12 170 PRO A N 1
ATOM 1284 C CA . PRO A 1 170 ? -29.517 -4.654 21.539 1.00 95.12 170 PRO A CA 1
ATOM 1285 C C . PRO A 1 170 ? -28.702 -5.687 20.754 1.00 95.12 170 PRO A C 1
ATOM 1287 O O . PRO A 1 170 ? -28.540 -5.556 19.541 1.00 95.12 170 PRO A O 1
ATOM 1290 N N . PHE A 1 171 ? -28.265 -6.745 21.435 1.00 93.88 171 PHE A N 1
ATOM 1291 C CA . PHE A 1 171 ? -27.520 -7.871 20.866 1.00 93.88 171 PHE A CA 1
ATOM 1292 C C . PHE A 1 171 ? -26.095 -7.565 20.385 1.00 93.88 171 PHE A C 1
ATOM 1294 O O . PHE A 1 171 ? -25.463 -8.451 19.797 1.00 93.88 171 PHE A O 1
ATOM 1301 N N . SER A 1 172 ? -25.559 -6.362 20.620 1.00 93.56 172 SER A N 1
ATOM 1302 C CA . SER A 1 172 ? -24.185 -6.031 20.224 1.00 93.56 172 SER A CA 1
ATOM 1303 C C . SER A 1 172 ? -23.139 -6.866 20.965 1.00 93.56 172 SER A C 1
ATOM 1305 O O . SER A 1 172 ? -22.070 -7.135 20.418 1.00 93.56 172 SER A O 1
ATOM 1307 N N . GLU A 1 173 ? -23.473 -7.406 22.141 1.00 91.38 173 GLU A N 1
ATOM 1308 C CA . GLU A 1 173 ? -22.618 -8.311 22.912 1.00 91.38 173 GLU A CA 1
ATOM 1309 C C . GLU A 1 173 ? -22.282 -9.615 22.172 1.00 91.38 173 GLU A C 1
ATOM 1311 O O . GLU A 1 173 ? -21.269 -10.253 22.461 1.00 91.38 173 GLU A O 1
ATOM 1316 N N . LYS A 1 174 ? -23.102 -10.005 21.186 1.00 94.50 174 LYS A N 1
ATOM 1317 C CA . LYS A 1 174 ? -22.869 -11.195 20.352 1.00 94.50 174 LYS A CA 1
ATOM 1318 C C . LYS A 1 174 ? -21.790 -10.982 19.291 1.00 94.50 174 LYS A C 1
ATOM 1320 O O . LYS A 1 174 ? -21.346 -11.951 18.680 1.00 94.50 174 LYS A O 1
ATOM 1325 N N . PHE A 1 175 ? -21.369 -9.738 19.072 1.00 92.31 175 PHE A N 1
ATOM 1326 C CA . PHE A 1 175 ? -20.398 -9.355 18.054 1.00 92.31 175 PHE A CA 1
ATOM 1327 C C . PHE A 1 175 ? -19.189 -8.691 18.712 1.00 92.31 175 PHE A C 1
ATOM 1329 O O . PHE A 1 175 ? -19.014 -7.474 18.680 1.00 92.31 175 PHE A O 1
ATOM 1336 N N . SER A 1 176 ? -18.340 -9.508 19.334 1.00 92.31 176 SER A N 1
ATOM 1337 C CA . SER A 1 176 ? -17.105 -9.019 19.946 1.00 92.31 176 SER A CA 1
ATOM 1338 C C . SER A 1 176 ? -16.102 -8.587 18.873 1.00 92.31 176 SER A C 1
ATOM 1340 O O . SER A 1 176 ? -15.631 -9.410 18.087 1.00 92.31 176 SER A O 1
ATOM 1342 N N . LEU A 1 177 ? -15.756 -7.299 18.866 1.00 95.50 177 LEU A N 1
ATOM 1343 C CA . LEU A 1 177 ? -14.707 -6.736 18.019 1.00 95.50 177 LEU A CA 1
ATOM 1344 C C . LEU A 1 177 ? -13.435 -6.459 18.848 1.00 95.50 177 LEU A C 1
ATOM 1346 O O . LEU A 1 177 ? -13.529 -6.153 20.039 1.00 95.50 177 LEU A O 1
ATOM 1350 N N . PRO A 1 178 ? -12.234 -6.561 18.249 1.00 97.06 178 PRO A N 1
ATOM 1351 C CA . PRO A 1 178 ? -10.988 -6.138 18.884 1.00 97.06 178 PRO A CA 1
ATOM 1352 C C . PRO A 1 178 ? -11.000 -4.653 19.279 1.00 97.06 178 PRO A C 1
ATOM 1354 O O . PRO A 1 178 ? -11.677 -3.858 18.627 1.00 97.06 178 PRO A O 1
ATOM 1357 N N . PRO A 1 179 ? -10.201 -4.235 20.277 1.00 94.75 179 PRO A N 1
ATOM 1358 C CA . PRO A 1 179 ? -10.099 -2.830 20.661 1.00 94.75 179 PRO A CA 1
ATOM 1359 C C . PRO A 1 179 ? -9.533 -1.963 19.527 1.00 94.75 179 PRO A C 1
ATOM 1361 O O . PRO A 1 179 ? -8.818 -2.446 18.650 1.00 94.75 179 PRO A O 1
ATOM 1364 N N . ALA A 1 180 ? -9.815 -0.660 19.581 1.00 95.62 180 ALA A N 1
ATOM 1365 C CA . ALA A 1 180 ? -9.228 0.329 18.683 1.00 95.62 180 ALA A CA 1
ATOM 1366 C C . ALA A 1 180 ? -7.991 0.973 19.329 1.00 95.62 180 ALA A C 1
ATOM 1368 O O . ALA A 1 180 ? -8.093 1.941 20.080 1.00 95.62 180 ALA A O 1
ATOM 1369 N N . VAL A 1 181 ? -6.813 0.423 19.043 1.00 97.19 181 VAL A N 1
ATOM 1370 C CA . VAL A 1 181 ? -5.522 0.957 19.495 1.00 97.19 181 VAL A CA 1
ATOM 1371 C C . VAL A 1 181 ? -5.100 2.098 18.562 1.00 97.19 181 VAL A C 1
ATOM 1373 O O . VAL A 1 181 ? -4.977 1.858 17.361 1.00 97.19 181 VAL A O 1
ATOM 1376 N N . PRO A 1 182 ? -4.883 3.331 19.051 1.00 96.50 182 PRO A N 1
ATOM 1377 C CA . PRO A 1 182 ? -4.464 4.439 18.199 1.00 96.50 182 PRO A CA 1
ATOM 1378 C C . PRO A 1 182 ? -3.019 4.267 17.722 1.00 96.50 182 PRO A C 1
ATOM 1380 O O . PRO A 1 182 ? -2.209 3.582 18.351 1.00 96.50 182 PRO A O 1
ATOM 1383 N N . CYS A 1 183 ? -2.676 4.927 16.619 1.00 96.25 183 CYS A N 1
ATOM 1384 C CA . CYS A 1 183 ? -1.301 4.977 16.140 1.00 96.25 183 CYS A CA 1
ATOM 1385 C C . CYS A 1 183 ? -0.324 5.513 17.202 1.00 96.25 183 CYS A C 1
ATOM 1387 O O . CYS A 1 183 ? -0.576 6.583 17.762 1.00 96.25 183 CYS A O 1
ATOM 1389 N N . PRO A 1 184 ? 0.830 4.844 17.420 1.00 93.88 184 PRO A N 1
ATOM 1390 C CA . PRO A 1 184 ? 1.829 5.283 18.397 1.00 93.88 184 PRO A CA 1
ATOM 1391 C C . PRO A 1 184 ? 2.439 6.646 18.047 1.00 93.88 184 PRO A C 1
ATOM 1393 O O . PRO A 1 184 ? 2.919 7.353 18.927 1.00 93.88 184 PRO A O 1
ATOM 1396 N N . GLY A 1 185 ? 2.403 7.034 16.770 1.00 93.12 185 GLY A N 1
ATOM 1397 C CA . GLY A 1 185 ? 2.848 8.348 16.323 1.00 93.12 185 GLY A CA 1
ATOM 1398 C C . GLY A 1 185 ? 1.833 9.475 16.543 1.00 93.12 185 GLY A C 1
ATOM 1399 O O . GLY A 1 185 ? 2.210 10.637 16.391 1.00 93.12 185 GLY A O 1
ATOM 1400 N N . GLY A 1 186 ? 0.579 9.156 16.889 1.00 93.75 186 GLY A N 1
ATOM 1401 C CA . GLY A 1 186 ? -0.470 10.141 17.168 1.00 93.75 186 GLY A CA 1
ATOM 1402 C C . GLY A 1 186 ? -1.039 10.833 15.926 1.00 93.75 186 GLY A C 1
ATOM 1403 O O . GLY A 1 186 ? -1.338 12.018 15.979 1.00 93.75 186 GLY A O 1
ATOM 1404 N N . CYS A 1 187 ? -1.159 10.136 14.789 1.00 93.69 187 CYS A N 1
ATOM 1405 C CA . CYS A 1 187 ? -1.665 10.735 13.543 1.00 93.69 187 CYS A CA 1
ATOM 1406 C C . CYS A 1 187 ? -3.183 10.952 13.495 1.00 93.69 187 CYS A C 1
ATOM 1408 O O . CYS A 1 187 ? -3.661 11.563 12.548 1.00 93.69 187 CYS A O 1
ATOM 1410 N N . GLY A 1 188 ? -3.945 10.420 14.456 1.00 90.50 188 GLY A N 1
ATOM 1411 C CA . GLY A 1 188 ? -5.412 10.514 14.491 1.00 90.50 188 GLY A CA 1
ATOM 1412 C C . GLY A 1 188 ? -6.151 9.693 13.422 1.00 90.50 188 GLY A C 1
ATOM 1413 O O . GLY A 1 188 ? -7.334 9.424 13.580 1.00 90.50 188 GLY A O 1
ATOM 1414 N N . GLU A 1 189 ? -5.455 9.240 12.377 1.00 90.12 189 GLU A N 1
ATOM 1415 C CA . GLU A 1 189 ? -6.045 8.531 11.237 1.00 90.12 189 GLU A CA 1
ATOM 1416 C C . GLU A 1 189 ? -5.964 7.004 11.355 1.00 90.12 189 GLU A C 1
ATOM 1418 O O . GLU A 1 189 ? -6.920 6.294 11.041 1.00 90.12 189 GLU A O 1
ATOM 1423 N N . ALA A 1 190 ? -4.813 6.478 11.783 1.00 94.94 190 ALA A N 1
ATOM 1424 C CA . ALA A 1 190 ? -4.565 5.041 11.824 1.00 94.94 190 ALA A CA 1
ATOM 1425 C C . ALA A 1 190 ? -4.903 4.439 13.195 1.00 94.94 190 ALA A C 1
ATOM 1427 O O . ALA A 1 190 ? -4.477 4.938 14.242 1.00 94.94 190 ALA A O 1
ATOM 1428 N N . TYR A 1 191 ? -5.628 3.322 13.156 1.00 97.06 191 TYR A N 1
ATOM 1429 C CA . TYR A 1 191 ? -6.025 2.528 14.316 1.00 97.06 191 TYR A CA 1
ATOM 1430 C C . TYR A 1 191 ? -5.741 1.047 14.072 1.00 97.06 191 TYR A C 1
ATOM 1432 O O . TYR A 1 191 ? -5.734 0.577 12.934 1.00 97.06 191 TYR A O 1
ATOM 1440 N N . TYR A 1 192 ? -5.528 0.290 15.142 1.00 98.25 192 TYR A N 1
ATOM 1441 C CA . TYR A 1 192 ? -5.081 -1.097 15.088 1.00 98.25 192 TYR A CA 1
ATOM 1442 C C . TYR A 1 192 ? -5.885 -1.983 16.032 1.00 98.25 192 TYR A C 1
ATOM 1444 O O . TYR A 1 192 ? -6.338 -1.532 17.077 1.00 98.25 192 TYR A O 1
ATOM 1452 N N . CYS A 1 193 ? -6.027 -3.266 15.691 1.00 98.00 193 CYS A N 1
ATOM 1453 C CA . CYS A 1 193 ? -6.715 -4.231 16.553 1.00 98.00 193 CYS A CA 1
ATOM 1454 C C . CYS A 1 193 ? -5.882 -4.663 17.771 1.00 98.00 193 CYS A C 1
ATOM 1456 O O . CYS A 1 193 ? -6.390 -5.336 18.666 1.00 98.00 193 CYS A O 1
ATOM 1458 N N . SER A 1 194 ? -4.582 -4.351 17.779 1.00 98.00 194 SER A N 1
ATOM 1459 C CA . SER A 1 194 ? -3.640 -4.703 18.841 1.00 98.00 194 SER A CA 1
ATOM 1460 C C . SER A 1 194 ? -2.348 -3.889 18.731 1.00 98.00 194 SER A C 1
ATOM 1462 O O . SER A 1 194 ? -2.029 -3.355 17.666 1.00 98.00 194 SER A O 1
ATOM 1464 N N . MET A 1 195 ? -1.562 -3.871 19.813 1.00 97.69 195 MET A N 1
ATOM 1465 C CA . MET A 1 195 ? -0.202 -3.312 19.807 1.00 97.69 195 MET A CA 1
ATOM 1466 C C . MET A 1 195 ? 0.703 -4.011 18.788 1.00 97.69 195 MET A C 1
ATOM 1468 O O . MET A 1 195 ? 1.447 -3.346 18.082 1.00 97.69 195 MET A O 1
ATOM 1472 N N . SER A 1 196 ? 0.577 -5.333 18.635 1.00 97.62 196 SER A N 1
ATOM 1473 C CA . SER A 1 196 ? 1.364 -6.089 17.654 1.00 97.62 196 SER A CA 1
ATOM 1474 C C . SER A 1 196 ? 1.091 -5.636 16.214 1.00 97.62 196 SER A C 1
ATOM 1476 O O . SER A 1 196 ? 2.030 -5.491 15.438 1.00 97.62 196 SER A O 1
ATOM 1478 N N . CYS A 1 197 ? -0.167 -5.349 15.853 1.00 97.69 197 CYS A N 1
ATOM 1479 C CA . CYS A 1 197 ? -0.481 -4.787 14.534 1.00 97.69 197 CYS A CA 1
ATOM 1480 C C . CYS A 1 197 ? 0.048 -3.357 14.371 1.00 97.69 197 CYS A C 1
ATOM 1482 O O . CYS A 1 197 ? 0.536 -3.018 13.295 1.00 97.69 197 CYS A O 1
ATOM 1484 N N . ALA A 1 198 ? -0.014 -2.538 15.426 1.00 97.62 198 ALA A N 1
ATOM 1485 C CA . ALA A 1 198 ? 0.546 -1.189 15.407 1.00 97.62 198 ALA A CA 1
ATOM 1486 C C . ALA A 1 198 ? 2.070 -1.210 15.193 1.00 97.62 198 ALA A C 1
ATOM 1488 O O . ALA A 1 198 ? 2.586 -0.493 14.340 1.00 97.62 198 ALA A O 1
ATOM 1489 N N . GLU A 1 199 ? 2.789 -2.069 15.916 1.00 97.25 199 GLU A N 1
ATOM 1490 C CA . GLU A 1 199 ? 4.240 -2.248 15.793 1.00 97.25 199 GLU A CA 1
ATOM 1491 C C . GLU A 1 199 ? 4.639 -2.836 14.436 1.00 97.25 199 GLU A C 1
ATOM 1493 O O . GLU A 1 199 ? 5.619 -2.390 13.833 1.00 97.25 199 GLU A O 1
ATOM 1498 N N . ALA A 1 200 ? 3.868 -3.802 13.928 1.00 96.31 200 ALA A N 1
ATOM 1499 C CA . ALA A 1 200 ? 4.100 -4.396 12.618 1.00 96.31 200 ALA A CA 1
ATOM 1500 C C . ALA A 1 200 ? 3.964 -3.357 11.496 1.00 96.31 200 ALA A C 1
ATOM 1502 O O . ALA A 1 200 ? 4.853 -3.266 10.650 1.00 96.31 200 ALA A O 1
ATOM 1503 N N . ASP A 1 201 ? 2.910 -2.536 11.512 1.00 96.75 201 ASP A N 1
ATOM 1504 C CA . ASP A 1 201 ? 2.715 -1.465 10.527 1.00 96.75 201 ASP A CA 1
ATOM 1505 C C . ASP A 1 201 ? 3.758 -0.350 10.674 1.00 96.75 201 ASP A C 1
ATOM 1507 O O . ASP A 1 201 ? 4.333 0.123 9.689 1.00 96.75 201 ASP A O 1
ATOM 1511 N N . TRP A 1 202 ? 4.081 0.029 11.915 1.00 96.69 202 TRP A N 1
ATOM 1512 C CA . TRP A 1 202 ? 5.130 1.005 12.213 1.00 96.69 202 TRP A CA 1
ATOM 1513 C C . TRP A 1 202 ? 6.480 0.582 11.636 1.00 96.69 202 TRP A C 1
ATOM 1515 O O . TRP A 1 202 ? 7.157 1.368 10.963 1.00 96.69 202 TRP A O 1
ATOM 1525 N N . GLY A 1 203 ? 6.850 -0.677 11.871 1.00 95.88 203 GLY A N 1
ATOM 1526 C CA . GLY A 1 203 ? 8.090 -1.275 11.401 1.00 95.88 203 GLY A CA 1
ATOM 1527 C C . GLY A 1 203 ? 8.090 -1.645 9.919 1.00 95.88 203 GLY A C 1
ATOM 1528 O O . GLY A 1 203 ? 9.175 -1.922 9.399 1.00 95.88 203 GLY A O 1
ATOM 1529 N N . SER A 1 204 ? 6.932 -1.685 9.253 1.00 94.94 204 SER A N 1
ATOM 1530 C CA . SER A 1 204 ? 6.816 -2.029 7.834 1.00 94.94 204 SER A CA 1
ATOM 1531 C C . SER A 1 204 ? 6.691 -0.810 6.932 1.00 94.94 204 SER A C 1
ATOM 1533 O O . SER A 1 204 ? 7.232 -0.853 5.841 1.00 94.94 204 SER A O 1
ATOM 1535 N N . SER A 1 205 ? 6.011 0.269 7.319 1.00 96.38 205 SER A N 1
ATOM 1536 C CA . SER A 1 205 ? 5.878 1.461 6.459 1.00 96.38 205 SER A CA 1
ATOM 1537 C C . SER A 1 205 ? 5.450 2.723 7.206 1.00 96.38 205 SER A C 1
ATOM 1539 O O . SER A 1 205 ? 5.917 3.819 6.887 1.00 96.38 205 SER A O 1
ATOM 1541 N N . HIS A 1 206 ? 4.586 2.586 8.215 1.00 96.38 206 HIS A N 1
ATOM 1542 C CA . HIS A 1 206 ? 3.862 3.714 8.795 1.00 96.38 206 HIS A CA 1
ATOM 1543 C C . HIS A 1 206 ? 4.774 4.732 9.483 1.00 96.38 206 HIS A C 1
ATOM 1545 O O . HIS A 1 206 ? 4.496 5.922 9.422 1.00 96.38 206 HIS A O 1
ATOM 1551 N N . SER A 1 207 ? 5.903 4.321 10.066 1.00 95.56 207 SER A N 1
ATOM 1552 C CA . SER A 1 207 ? 6.851 5.252 10.708 1.00 95.56 207 SER A CA 1
ATOM 1553 C C . SER A 1 207 ? 7.389 6.350 9.771 1.00 95.56 207 SER A C 1
ATOM 1555 O O . SER A 1 207 ? 7.707 7.460 10.218 1.00 95.56 207 SER A O 1
ATOM 1557 N N . LEU A 1 208 ? 7.462 6.073 8.464 1.00 96.31 208 LEU A N 1
ATOM 1558 C CA . LEU A 1 208 ? 7.850 7.051 7.446 1.00 96.31 208 LEU A CA 1
ATOM 1559 C C . LEU A 1 208 ? 6.675 7.897 6.951 1.00 96.31 208 LEU A C 1
ATOM 1561 O O . LEU A 1 208 ? 6.888 9.057 6.617 1.00 96.31 208 LEU A O 1
ATOM 1565 N N . LEU A 1 209 ? 5.464 7.337 6.951 1.00 96.38 209 LEU A N 1
ATOM 1566 C CA . LEU A 1 209 ? 4.247 7.941 6.393 1.00 96.38 209 LEU A CA 1
ATOM 1567 C C . LEU A 1 209 ? 3.305 8.536 7.455 1.00 96.38 209 LEU A C 1
ATOM 1569 O O . LEU A 1 209 ? 2.217 9.006 7.132 1.00 96.38 209 LEU A O 1
ATOM 1573 N N . CYS A 1 210 ? 3.700 8.501 8.726 1.00 95.88 210 CYS A N 1
ATOM 1574 C CA . CYS A 1 210 ? 2.912 9.006 9.838 1.00 95.88 210 CYS A CA 1
ATOM 1575 C C . CYS A 1 210 ? 2.870 10.540 9.827 1.00 95.88 210 CYS A C 1
ATOM 1577 O O . CYS A 1 210 ? 3.907 11.201 9.803 1.00 95.88 210 CYS A O 1
ATOM 1579 N N . THR A 1 211 ? 1.663 11.094 9.924 1.00 95.44 211 THR A N 1
ATOM 1580 C CA . THR A 1 211 ? 1.388 12.536 10.023 1.00 95.44 211 THR A CA 1
ATOM 1581 C C . THR A 1 211 ? 1.168 13.010 11.462 1.00 95.44 211 THR A C 1
ATOM 1583 O O . THR A 1 211 ? 0.679 14.115 11.680 1.00 95.44 211 THR A O 1
ATOM 1586 N N . GLY A 1 212 ? 1.495 12.184 12.457 1.00 92.62 212 GLY A N 1
ATOM 1587 C CA . GLY A 1 212 ? 1.304 12.522 13.866 1.00 92.62 212 GLY A CA 1
ATOM 1588 C C . GLY A 1 212 ? 2.337 13.506 14.404 1.00 92.62 212 GLY A C 1
ATOM 1589 O O . GLY A 1 212 ? 3.405 13.693 13.823 1.00 92.62 212 GLY A O 1
ATOM 1590 N N . GLU A 1 213 ? 2.026 14.138 15.532 1.00 84.62 213 GLU A N 1
ATOM 1591 C CA . GLU A 1 213 ? 2.827 15.222 16.129 1.00 84.62 213 GLU A CA 1
ATOM 1592 C C . GLU A 1 213 ? 4.244 14.801 16.536 1.00 84.62 213 GLU A C 1
ATOM 1594 O O . GLU A 1 213 ? 5.141 15.633 16.621 1.00 84.62 213 GLU A O 1
ATOM 1599 N N . SER A 1 214 ? 4.463 13.501 16.733 1.00 76.31 214 SER A N 1
ATOM 1600 C CA . SER A 1 214 ? 5.787 12.923 16.992 1.00 76.31 214 SER A CA 1
ATOM 1601 C C . SER A 1 214 ? 6.757 13.024 15.802 1.00 76.31 214 SER A C 1
ATOM 1603 O O . SER A 1 214 ? 7.949 12.750 15.949 1.00 76.31 214 SER A O 1
ATOM 1605 N N . SER A 1 215 ? 6.268 13.390 14.613 1.00 75.69 215 SER A N 1
ATOM 1606 C CA . SER A 1 215 ? 7.076 13.585 13.410 1.00 75.69 215 SER A CA 1
ATOM 1607 C C . SER A 1 215 ? 7.567 15.029 13.262 1.00 75.69 215 SER A C 1
ATOM 1609 O O . SER A 1 215 ? 6.901 15.976 13.671 1.00 75.69 215 SER A O 1
ATOM 1611 N N . ASP A 1 216 ? 8.736 15.197 12.631 1.00 85.69 216 ASP A N 1
ATOM 1612 C CA . ASP A 1 216 ? 9.238 16.507 12.202 1.00 85.69 216 ASP A CA 1
ATOM 1613 C C . ASP A 1 216 ? 8.169 17.307 11.429 1.00 85.69 216 ASP A C 1
ATOM 1615 O O . ASP A 1 216 ? 7.475 16.763 10.564 1.00 85.69 216 ASP A O 1
ATOM 1619 N N . SER A 1 217 ? 8.032 18.599 11.744 1.00 88.62 217 SER A N 1
ATOM 1620 C CA . SER A 1 217 ? 6.944 19.439 11.231 1.00 88.62 217 SER A CA 1
ATOM 1621 C C . SER A 1 217 ? 7.010 19.647 9.719 1.00 88.62 217 SER A C 1
ATOM 1623 O O . SER A 1 217 ? 5.965 19.610 9.067 1.00 88.62 217 SER A O 1
ATOM 1625 N N . ALA A 1 218 ? 8.209 19.809 9.152 1.00 90.56 218 ALA A N 1
ATOM 1626 C CA . ALA A 1 218 ? 8.393 19.992 7.716 1.00 90.56 218 ALA A CA 1
ATOM 1627 C C . ALA A 1 218 ? 8.062 18.701 6.957 1.00 90.56 218 ALA A C 1
ATOM 1629 O O . ALA A 1 218 ? 7.325 18.731 5.966 1.00 90.56 218 ALA A O 1
ATOM 1630 N N . ARG A 1 219 ? 8.519 17.549 7.469 1.00 92.44 219 ARG A N 1
ATOM 1631 C CA . ARG A 1 219 ? 8.124 16.233 6.942 1.00 92.44 219 ARG A CA 1
ATOM 1632 C C . ARG A 1 219 ? 6.610 16.037 6.991 1.00 92.44 219 ARG A C 1
ATOM 1634 O O . ARG A 1 219 ? 6.021 15.591 6.008 1.00 92.44 219 ARG A O 1
ATOM 1641 N N . ARG A 1 220 ? 5.974 16.369 8.116 1.00 93.69 220 ARG A N 1
ATOM 1642 C CA . ARG A 1 220 ? 4.522 16.239 8.298 1.00 93.69 220 ARG A CA 1
ATOM 1643 C C . ARG A 1 220 ? 3.746 17.083 7.291 1.00 93.69 220 ARG A C 1
ATOM 1645 O O . ARG A 1 220 ? 2.804 16.582 6.684 1.00 93.69 220 ARG A O 1
ATOM 1652 N N . GLU A 1 221 ? 4.146 18.334 7.078 1.00 95.06 221 GLU A N 1
ATOM 1653 C CA . GLU A 1 221 ? 3.515 19.210 6.086 1.00 95.06 221 GLU A CA 1
ATOM 1654 C C . GLU A 1 221 ? 3.653 18.651 4.660 1.00 95.06 221 GLU A C 1
ATOM 1656 O O . GLU A 1 221 ? 2.682 18.634 3.900 1.00 95.06 221 GLU A O 1
ATOM 1661 N N . ALA A 1 222 ? 4.835 18.143 4.304 1.00 96.19 222 ALA A N 1
ATOM 1662 C CA . ALA A 1 222 ? 5.068 17.514 3.007 1.00 96.19 222 ALA A CA 1
ATOM 1663 C C . ALA A 1 222 ? 4.212 16.250 2.810 1.00 96.19 222 ALA A C 1
ATOM 1665 O O . ALA A 1 222 ? 3.598 16.083 1.754 1.00 96.19 222 ALA A O 1
ATOM 1666 N N . LEU A 1 223 ? 4.100 15.397 3.836 1.00 96.88 223 LEU A N 1
ATOM 1667 C CA . LEU A 1 223 ? 3.231 14.215 3.807 1.00 96.88 223 LEU A CA 1
ATOM 1668 C C . LEU A 1 223 ? 1.758 14.581 3.634 1.00 96.88 223 LEU A C 1
ATOM 1670 O O . LEU A 1 223 ? 1.062 13.930 2.861 1.00 96.88 223 LEU A O 1
ATOM 1674 N N . LEU A 1 224 ? 1.274 15.624 4.312 1.00 96.44 224 LEU A N 1
ATOM 1675 C CA . LEU A 1 224 ? -0.111 16.076 4.163 1.00 96.44 224 LEU A CA 1
ATOM 1676 C C . LEU A 1 224 ? -0.404 16.542 2.730 1.00 96.44 224 LEU A C 1
ATOM 1678 O O . LEU A 1 224 ? -1.458 16.208 2.191 1.00 96.44 224 LEU A O 1
ATOM 1682 N N . LYS A 1 225 ? 0.536 17.247 2.086 1.00 97.88 225 LYS A N 1
ATOM 1683 C CA . LYS A 1 225 ? 0.419 17.631 0.666 1.00 97.88 225 LYS A CA 1
ATOM 1684 C C . LYS A 1 225 ? 0.379 16.407 -0.249 1.00 97.88 225 LYS A C 1
ATOM 1686 O O . LYS A 1 225 ? -0.470 16.345 -1.131 1.00 97.88 225 LYS A O 1
ATOM 1691 N N . PHE A 1 226 ? 1.247 15.424 -0.005 1.00 98.25 226 PHE A N 1
ATOM 1692 C CA . PHE A 1 226 ? 1.255 14.161 -0.745 1.00 98.25 226 PHE A CA 1
ATOM 1693 C C . PHE A 1 226 ? -0.067 13.388 -0.600 1.00 98.25 226 PHE A C 1
ATOM 1695 O O . PHE A 1 226 ? -0.661 12.995 -1.599 1.00 98.25 226 PHE A O 1
ATOM 1702 N N . ILE A 1 227 ? -0.557 13.205 0.631 1.00 95.88 227 ILE A N 1
ATOM 1703 C CA . ILE A 1 227 ? -1.806 12.478 0.907 1.00 95.88 227 ILE A CA 1
ATOM 1704 C C . ILE A 1 227 ? -2.996 13.189 0.264 1.00 95.88 227 ILE A C 1
ATOM 1706 O O . ILE A 1 227 ? -3.853 12.532 -0.321 1.00 95.88 227 ILE A O 1
ATOM 1710 N N . LYS A 1 228 ? -3.041 14.524 0.346 1.00 96.00 228 LYS A N 1
ATOM 1711 C CA . LYS A 1 228 ? -4.074 15.321 -0.314 1.00 96.00 228 LYS A CA 1
ATOM 1712 C C . LYS A 1 228 ? -4.062 15.091 -1.827 1.00 96.00 228 LYS A C 1
ATOM 1714 O O . LYS A 1 228 ? -5.092 14.718 -2.371 1.00 96.00 228 LYS A O 1
ATOM 1719 N N . HIS A 1 229 ? -2.899 15.226 -2.469 1.00 97.38 229 HIS A N 1
ATOM 1720 C CA . HIS A 1 229 ? -2.747 14.973 -3.903 1.00 97.38 229 HIS A CA 1
ATOM 1721 C C . HIS A 1 229 ? -3.208 13.559 -4.281 1.00 97.38 229 HIS A C 1
ATOM 1723 O O . HIS A 1 229 ? -3.986 13.406 -5.215 1.00 97.38 229 HIS A O 1
ATOM 1729 N N . ALA A 1 230 ? -2.796 12.532 -3.532 1.00 96.19 230 ALA A N 1
ATOM 1730 C CA . ALA A 1 230 ? -3.215 11.154 -3.785 1.00 96.19 230 ALA A CA 1
ATOM 1731 C C . ALA A 1 230 ? -4.736 10.969 -3.671 1.00 96.19 230 ALA A C 1
ATOM 1733 O O . ALA A 1 230 ? -5.344 10.382 -4.557 1.00 96.19 230 ALA A O 1
ATOM 1734 N N . ASN A 1 231 ? -5.367 11.517 -2.630 1.00 92.88 231 ASN A N 1
ATOM 1735 C CA . ASN A 1 231 ? -6.820 11.425 -2.457 1.00 92.88 231 ASN A CA 1
ATOM 1736 C C . ASN A 1 231 ? -7.610 12.191 -3.535 1.00 92.88 231 ASN A C 1
ATOM 1738 O O . ASN A 1 231 ? -8.735 11.806 -3.836 1.00 92.88 231 ASN A O 1
ATOM 1742 N N . GLU A 1 232 ? -7.056 13.277 -4.080 1.00 94.38 232 GLU A N 1
ATOM 1743 C CA . GLU A 1 232 ? -7.704 14.101 -5.112 1.00 94.38 232 GLU A CA 1
ATOM 1744 C C . GLU A 1 232 ? -7.492 13.569 -6.537 1.00 94.38 232 GLU A C 1
ATOM 1746 O O . GLU A 1 232 ? -8.225 13.964 -7.440 1.00 94.38 232 GLU A O 1
ATOM 1751 N N . THR A 1 233 ? -6.497 12.702 -6.754 1.00 94.69 233 THR A N 1
ATOM 1752 C CA . THR A 1 233 ? -6.085 12.282 -8.103 1.00 94.69 233 THR A CA 1
ATOM 1753 C C . THR A 1 233 ? -6.122 10.771 -8.296 1.00 94.69 233 THR A C 1
ATOM 1755 O O . THR A 1 233 ? -6.870 10.287 -9.142 1.00 94.69 233 THR A O 1
ATOM 1758 N N . ASN A 1 234 ? -5.322 10.014 -7.542 1.00 93.06 234 ASN A N 1
ATOM 1759 C CA . ASN A 1 234 ? -5.292 8.558 -7.603 1.00 93.06 234 ASN A CA 1
ATOM 1760 C C . ASN A 1 234 ? -4.739 7.955 -6.297 1.00 93.06 234 ASN A C 1
ATOM 1762 O O . ASN A 1 234 ? -3.598 8.212 -5.890 1.00 93.06 234 ASN A O 1
ATOM 1766 N N . ASP A 1 235 ? -5.537 7.114 -5.643 1.00 92.31 235 ASP A N 1
ATOM 1767 C CA . ASP A 1 235 ? -5.216 6.509 -4.350 1.00 92.31 235 ASP A CA 1
ATOM 1768 C C . ASP A 1 235 ? -4.110 5.439 -4.438 1.00 92.31 235 ASP A C 1
ATOM 1770 O O . ASP A 1 235 ? -3.447 5.155 -3.432 1.00 92.31 235 ASP A O 1
ATOM 1774 N N . ILE A 1 236 ? -3.804 4.934 -5.640 1.00 94.25 236 ILE A N 1
ATOM 1775 C CA . ILE A 1 236 ? -2.671 4.033 -5.914 1.00 94.25 236 ILE A CA 1
ATOM 1776 C C . ILE A 1 236 ? -1.336 4.622 -5.443 1.00 94.25 236 ILE A C 1
ATOM 1778 O O . ILE A 1 236 ? -0.417 3.888 -5.064 1.00 94.25 236 ILE A O 1
ATOM 1782 N N . PHE A 1 237 ? -1.219 5.954 -5.400 1.00 97.06 237 PHE A N 1
ATOM 1783 C CA . PHE A 1 237 ? -0.025 6.633 -4.908 1.00 97.06 237 PHE A CA 1
ATOM 1784 C C . PHE A 1 237 ? 0.237 6.323 -3.434 1.00 97.06 237 PHE A C 1
ATOM 1786 O O . PHE A 1 237 ? 1.399 6.183 -3.043 1.00 97.06 237 PHE A O 1
ATOM 1793 N N . LEU A 1 238 ? -0.809 6.118 -2.625 1.00 95.94 238 LEU A N 1
ATOM 1794 C CA . LEU A 1 238 ? -0.672 5.706 -1.226 1.00 95.94 238 LEU A CA 1
ATOM 1795 C C . LEU A 1 238 ? -0.062 4.299 -1.119 1.00 95.94 238 LEU A C 1
ATOM 1797 O O . LEU A 1 238 ? 0.806 4.069 -0.272 1.00 95.94 238 LEU A O 1
ATOM 1801 N N . LEU A 1 239 ? -0.458 3.370 -1.996 1.00 95.50 239 LEU A N 1
ATOM 1802 C CA . LEU A 1 239 ? 0.134 2.027 -2.070 1.00 95.50 239 LEU A CA 1
ATOM 1803 C C . LEU A 1 239 ? 1.593 2.090 -2.535 1.00 95.50 239 LEU A C 1
ATOM 1805 O O . LEU A 1 239 ? 2.463 1.453 -1.934 1.00 95.50 239 LEU A O 1
ATOM 1809 N N . ALA A 1 240 ? 1.890 2.910 -3.545 1.00 97.50 240 ALA A N 1
ATOM 1810 C CA . ALA A 1 240 ? 3.253 3.103 -4.028 1.00 97.50 240 ALA A CA 1
ATOM 1811 C C . ALA A 1 240 ? 4.175 3.699 -2.945 1.00 97.50 240 ALA A C 1
ATOM 1813 O O . ALA A 1 240 ? 5.305 3.238 -2.763 1.00 97.50 240 ALA A O 1
ATOM 1814 N N . ALA A 1 241 ? 3.679 4.660 -2.160 1.00 98.19 241 ALA A N 1
ATOM 1815 C CA . ALA A 1 241 ? 4.402 5.227 -1.023 1.00 98.19 241 ALA A CA 1
ATOM 1816 C C . ALA A 1 241 ? 4.678 4.195 0.077 1.00 98.19 241 ALA A C 1
ATOM 1818 O O . ALA A 1 241 ? 5.783 4.172 0.633 1.00 98.19 241 ALA A O 1
ATOM 1819 N N . LYS A 1 242 ? 3.712 3.314 0.373 1.00 97.69 242 LYS A N 1
ATOM 1820 C CA . LYS A 1 242 ? 3.920 2.193 1.299 1.00 97.69 242 LYS A CA 1
ATOM 1821 C C . LYS A 1 242 ? 4.994 1.236 0.783 1.00 97.69 242 LYS A C 1
ATOM 1823 O O . LYS A 1 242 ? 5.898 0.913 1.545 1.00 97.69 242 LYS A O 1
ATOM 1828 N N . ALA A 1 243 ? 4.972 0.861 -0.497 1.00 97.75 243 ALA A N 1
ATOM 1829 C CA . ALA A 1 243 ? 5.983 -0.023 -1.089 1.00 97.75 243 ALA A CA 1
ATOM 1830 C C . ALA A 1 243 ? 7.410 0.556 -1.004 1.00 97.75 243 ALA A C 1
ATOM 1832 O O . ALA A 1 243 ? 8.351 -0.151 -0.621 1.00 97.75 243 ALA A O 1
ATOM 1833 N N . ILE A 1 244 ? 7.575 1.852 -1.302 1.00 98.50 244 ILE A N 1
ATOM 1834 C CA . ILE A 1 244 ? 8.861 2.551 -1.144 1.00 98.50 244 ILE A CA 1
ATOM 1835 C C . ILE A 1 244 ? 9.281 2.560 0.326 1.00 98.50 244 ILE A C 1
ATOM 1837 O O . ILE A 1 244 ? 10.396 2.152 0.650 1.00 98.50 244 ILE A O 1
ATOM 1841 N N . SER A 1 245 ? 8.376 2.949 1.225 1.00 98.44 245 SER A N 1
ATOM 1842 C CA . SER A 1 245 ? 8.656 3.034 2.661 1.00 98.44 245 SER A CA 1
ATOM 1843 C C . SER A 1 245 ? 9.048 1.678 3.252 1.00 98.44 245 SER A C 1
ATOM 1845 O O . SER A 1 245 ? 10.004 1.597 4.024 1.00 98.44 245 SER A O 1
ATOM 1847 N N . SER A 1 246 ? 8.376 0.599 2.846 1.00 98.06 246 SER A N 1
ATOM 1848 C CA . SER A 1 246 ? 8.719 -0.766 3.248 1.00 98.06 246 SER A CA 1
ATOM 1849 C C . SER A 1 246 ? 10.080 -1.206 2.757 1.00 98.06 246 SER A C 1
ATOM 1851 O O . SER A 1 246 ? 10.849 -1.773 3.535 1.00 98.06 246 SER A O 1
ATOM 1853 N N . THR A 1 247 ? 10.424 -0.879 1.513 1.00 98.50 247 THR A N 1
ATOM 1854 C CA . THR A 1 247 ? 11.760 -1.160 0.979 1.00 98.50 247 THR A CA 1
ATOM 1855 C C . THR A 1 247 ? 12.829 -0.397 1.764 1.00 98.50 247 THR A C 1
ATOM 1857 O O . THR A 1 247 ? 13.823 -0.988 2.179 1.00 98.50 247 THR A O 1
ATOM 1860 N N . MET A 1 248 ? 12.612 0.891 2.048 1.00 98.50 248 MET A N 1
ATOM 1861 C CA . MET A 1 248 ? 13.551 1.720 2.815 1.00 98.50 248 MET A CA 1
ATOM 1862 C C . MET A 1 248 ? 13.756 1.205 4.244 1.00 98.50 248 MET A C 1
ATOM 1864 O O . MET A 1 248 ? 14.888 1.108 4.721 1.00 98.50 248 MET A O 1
ATOM 1868 N N . LEU A 1 249 ? 12.675 0.857 4.947 1.00 98.12 249 LEU A N 1
ATOM 1869 C CA . LEU A 1 249 ? 12.758 0.332 6.311 1.00 98.12 249 LEU A CA 1
ATOM 1870 C C . LEU A 1 249 ? 13.416 -1.050 6.344 1.00 98.12 249 LEU A C 1
ATOM 1872 O O . LEU A 1 249 ? 14.213 -1.320 7.244 1.00 98.12 249 LEU A O 1
ATOM 1876 N N . MET A 1 250 ? 13.141 -1.907 5.358 1.00 97.88 250 MET A N 1
ATOM 1877 C CA . MET A 1 250 ? 13.808 -3.202 5.232 1.00 97.88 250 MET A CA 1
ATOM 1878 C C . MET A 1 250 ? 15.303 -3.039 4.932 1.00 97.88 250 MET A C 1
ATOM 1880 O O . MET A 1 250 ? 16.125 -3.689 5.576 1.00 97.88 250 MET A O 1
ATOM 1884 N N . TYR A 1 251 ? 15.670 -2.116 4.038 1.00 98.12 251 TYR A N 1
ATOM 1885 C CA . TYR A 1 251 ? 17.064 -1.768 3.754 1.00 98.12 251 TYR A CA 1
ATOM 1886 C C . TYR A 1 251 ? 17.802 -1.337 5.028 1.00 98.12 251 TYR A C 1
ATOM 1888 O O . TYR A 1 251 ? 18.869 -1.871 5.332 1.00 98.12 251 TYR A O 1
ATOM 1896 N N . ARG A 1 252 ? 17.205 -0.447 5.834 1.00 97.12 252 ARG A N 1
ATOM 1897 C CA . ARG A 1 252 ? 17.787 -0.002 7.113 1.00 97.12 252 ARG A CA 1
ATOM 1898 C C . ARG A 1 252 ? 17.996 -1.159 8.093 1.00 97.12 252 ARG A C 1
ATOM 1900 O O . ARG A 1 252 ? 19.053 -1.233 8.714 1.00 97.12 252 ARG A O 1
ATOM 1907 N N . LYS A 1 253 ? 17.027 -2.078 8.205 1.00 96.69 253 LYS A N 1
ATOM 1908 C CA . LYS A 1 253 ? 17.141 -3.272 9.064 1.00 96.69 253 LYS A CA 1
ATOM 1909 C C . LYS A 1 253 ? 18.275 -4.190 8.610 1.00 96.69 253 LYS A C 1
ATOM 1911 O O . LYS A 1 253 ? 19.128 -4.543 9.418 1.00 96.69 253 LYS A O 1
ATOM 1916 N N . LEU A 1 254 ? 18.314 -4.542 7.325 1.00 96.31 254 LEU A N 1
ATOM 1917 C CA . LEU A 1 254 ? 19.351 -5.415 6.765 1.00 96.31 254 LEU A CA 1
ATOM 1918 C C . LEU A 1 254 ? 20.748 -4.797 6.889 1.00 96.31 254 LEU A C 1
ATOM 1920 O O . LEU A 1 254 ? 21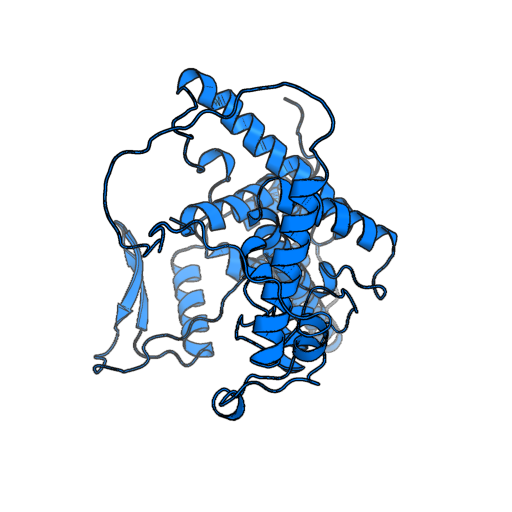.712 -5.487 7.218 1.00 96.31 254 LEU A O 1
ATOM 1924 N N . LYS A 1 255 ? 20.856 -3.483 6.679 1.00 94.69 255 LYS A N 1
ATOM 1925 C CA . LYS A 1 255 ? 22.112 -2.754 6.844 1.00 94.69 255 LYS A CA 1
ATOM 1926 C C . LYS A 1 255 ? 22.601 -2.757 8.289 1.00 94.69 255 LYS A C 1
ATOM 1928 O O . LYS A 1 255 ? 23.786 -2.987 8.509 1.00 94.69 255 LYS A O 1
ATOM 1933 N N . ALA A 1 256 ? 21.713 -2.540 9.261 1.00 93.69 256 ALA A N 1
ATOM 1934 C CA . ALA A 1 256 ? 22.070 -2.608 10.677 1.00 93.69 256 ALA A CA 1
ATOM 1935 C C . ALA A 1 256 ? 22.629 -3.992 11.053 1.00 93.69 256 ALA A C 1
ATOM 1937 O O . ALA A 1 256 ? 23.711 -4.070 11.630 1.00 93.69 256 ALA A O 1
ATOM 1938 N N . VAL A 1 257 ? 21.963 -5.071 10.622 1.00 92.88 257 VAL A N 1
ATOM 1939 C CA . VAL A 1 257 ? 22.437 -6.452 10.836 1.00 92.88 257 VAL A CA 1
ATOM 1940 C C . VAL A 1 257 ? 23.816 -6.675 10.206 1.00 92.88 257 VAL A C 1
ATOM 1942 O O . VAL A 1 257 ? 24.718 -7.190 10.863 1.00 92.88 257 VAL A O 1
ATOM 1945 N N . SER A 1 258 ? 24.023 -6.225 8.965 1.00 88.62 258 SER A N 1
ATOM 1946 C CA . SER A 1 258 ? 25.317 -6.374 8.284 1.00 88.62 258 SER A CA 1
ATOM 1947 C C . SER A 1 258 ? 26.453 -5.626 8.996 1.00 88.62 258 SER A C 1
ATOM 1949 O O . SER A 1 258 ? 27.566 -6.142 9.098 1.00 88.62 258 SER A O 1
ATOM 1951 N N . LEU A 1 259 ? 26.186 -4.429 9.529 1.00 87.31 259 LEU A N 1
ATOM 1952 C CA . LEU A 1 259 ? 27.172 -3.663 10.298 1.00 87.31 259 LEU A CA 1
ATOM 1953 C C . LEU A 1 259 ? 27.532 -4.358 11.620 1.00 87.31 259 LEU A C 1
ATOM 1955 O O . LEU A 1 259 ? 28.710 -4.413 11.976 1.00 87.31 259 LEU A O 1
ATOM 1959 N N . GLU A 1 260 ? 26.552 -4.928 12.325 1.00 86.56 260 GLU A N 1
ATOM 1960 C CA . GLU A 1 260 ? 26.792 -5.697 13.554 1.00 86.56 260 GLU A CA 1
ATOM 1961 C C . GLU A 1 260 ? 27.650 -6.947 13.302 1.00 86.56 260 GLU A C 1
ATOM 1963 O O . GLU A 1 260 ? 28.534 -7.271 14.100 1.00 86.56 260 GLU A O 1
ATOM 1968 N N . GLU A 1 261 ? 27.430 -7.646 12.189 1.00 83.81 261 GLU A N 1
ATOM 1969 C CA . GLU A 1 261 ? 28.248 -8.793 11.776 1.00 83.81 261 GLU A CA 1
ATOM 1970 C C . GLU A 1 261 ? 29.681 -8.373 11.418 1.00 83.81 261 GLU A C 1
ATOM 1972 O O . GLU A 1 261 ? 30.644 -9.022 11.833 1.00 83.81 261 GLU A O 1
ATOM 1977 N N . GLN A 1 262 ? 29.857 -7.250 10.720 1.00 79.31 262 GLN A N 1
ATOM 1978 C CA . GLN A 1 262 ? 31.184 -6.729 10.369 1.00 79.31 262 GLN A CA 1
ATOM 1979 C C . GLN A 1 262 ? 32.002 -6.322 11.599 1.00 79.31 262 GLN A C 1
ATOM 1981 O O . GLN A 1 262 ? 33.202 -6.608 11.651 1.00 79.31 262 GLN A O 1
ATOM 1986 N N . MET A 1 263 ? 31.363 -5.719 12.609 1.00 78.88 263 MET A N 1
ATOM 1987 C CA . MET A 1 263 ? 32.008 -5.408 13.891 1.00 78.88 263 MET A CA 1
ATOM 1988 C C . MET A 1 263 ? 32.482 -6.674 14.616 1.00 78.88 263 MET A C 1
ATOM 1990 O O . MET A 1 263 ? 33.545 -6.662 15.231 1.00 78.88 263 MET A O 1
ATOM 1994 N N . LYS A 1 264 ? 31.739 -7.784 14.513 1.00 80.12 264 LYS A N 1
ATOM 1995 C CA . LYS A 1 264 ? 32.139 -9.082 15.089 1.00 80.12 264 LYS A CA 1
ATOM 1996 C C . LYS A 1 264 ? 33.302 -9.732 14.334 1.00 80.12 264 LYS A C 1
ATOM 1998 O O . LYS A 1 264 ? 34.096 -10.446 14.942 1.00 80.12 264 LYS A O 1
ATOM 2003 N N . HIS A 1 265 ? 33.416 -9.487 13.029 1.00 74.94 265 HIS A N 1
ATOM 2004 C CA . HIS A 1 265 ? 34.400 -10.128 12.150 1.00 74.94 265 HIS A CA 1
ATOM 2005 C C . HIS A 1 265 ? 35.596 -9.235 11.757 1.00 74.94 265 HIS A C 1
ATOM 2007 O O . HIS A 1 265 ? 36.366 -9.622 10.878 1.00 74.94 265 HIS A O 1
ATOM 2013 N N . ASN A 1 266 ? 35.785 -8.063 12.387 1.00 66.25 266 ASN A N 1
ATOM 2014 C CA . ASN A 1 266 ? 36.903 -7.124 12.146 1.00 66.25 266 ASN A CA 1
ATOM 2015 C C . ASN A 1 266 ? 37.192 -6.845 10.655 1.00 66.25 266 ASN A C 1
ATOM 2017 O O . ASN A 1 266 ? 38.339 -6.656 10.250 1.00 66.25 266 ASN A O 1
ATOM 2021 N N . THR A 1 267 ? 36.155 -6.828 9.817 1.00 65.38 267 THR A N 1
ATOM 2022 C CA . THR A 1 267 ? 36.300 -6.623 8.371 1.00 65.38 267 THR A CA 1
ATOM 2023 C C . THR A 1 267 ? 35.798 -5.229 8.009 1.00 65.38 267 THR A C 1
ATOM 2025 O O . THR A 1 267 ? 34.611 -4.945 8.119 1.00 65.38 267 THR A O 1
ATOM 2028 N N . SER A 1 268 ? 36.704 -4.344 7.585 1.00 63.69 268 SER A N 1
ATOM 2029 C CA . SER A 1 268 ? 36.387 -2.963 7.196 1.00 63.69 268 SER A CA 1
ATOM 2030 C C . SER A 1 268 ? 36.362 -2.817 5.675 1.00 63.69 268 SER A C 1
ATOM 2032 O O . SER A 1 268 ? 37.419 -2.665 5.065 1.00 63.69 268 SER A O 1
ATOM 2034 N N . CYS A 1 269 ? 35.171 -2.799 5.067 1.00 53.84 269 CYS A N 1
ATOM 2035 C CA . CYS A 1 269 ? 34.936 -2.114 3.788 1.00 53.84 269 CYS A CA 1
ATOM 2036 C C . CYS A 1 269 ? 33.427 -1.982 3.502 1.00 53.84 269 CYS A C 1
ATOM 2038 O O . CYS A 1 269 ? 32.816 -2.890 2.940 1.00 53.84 269 CYS A O 1
ATOM 2040 N N . VAL A 1 270 ? 32.814 -0.840 3.834 1.00 57.91 270 VAL A N 1
ATOM 2041 C CA . VAL A 1 270 ? 31.501 -0.488 3.264 1.00 57.91 270 VAL A CA 1
ATOM 2042 C C . VAL A 1 270 ? 31.754 0.087 1.872 1.00 57.91 270 VAL A C 1
ATOM 2044 O O . VAL A 1 270 ? 32.067 1.264 1.719 1.00 57.91 270 VAL A O 1
ATOM 2047 N N . SER A 1 271 ? 31.683 -0.762 0.848 1.00 67.94 271 SER A N 1
ATOM 2048 C CA . SER A 1 271 ? 31.719 -0.321 -0.549 1.00 67.94 271 SER A CA 1
ATOM 2049 C C . SER A 1 271 ? 30.315 0.056 -1.035 1.00 67.94 271 SER A C 1
ATOM 2051 O O . SER A 1 271 ? 29.316 -0.484 -0.557 1.00 67.94 271 SER A O 1
ATOM 2053 N N . ASN A 1 272 ? 30.216 0.931 -2.041 1.00 68.06 272 ASN A N 1
ATOM 2054 C CA . ASN A 1 272 ? 28.935 1.261 -2.688 1.00 68.06 272 ASN A CA 1
ATOM 2055 C C . ASN A 1 272 ? 28.213 0.016 -3.238 1.00 68.06 272 ASN A C 1
ATOM 2057 O O . ASN A 1 272 ? 26.986 -0.051 -3.222 1.00 68.06 272 ASN A O 1
ATOM 2061 N N . HIS A 1 273 ? 28.972 -1.005 -3.651 1.00 72.50 273 HIS A N 1
ATOM 2062 C CA . HIS A 1 273 ? 28.432 -2.293 -4.087 1.00 72.50 273 HIS A CA 1
ATOM 2063 C C . HIS A 1 273 ? 27.693 -3.031 -2.955 1.00 72.50 273 HIS A C 1
ATOM 2065 O O . HIS A 1 273 ? 26.682 -3.689 -3.197 1.00 72.50 273 HIS A O 1
ATOM 2071 N N . CYS A 1 274 ? 28.163 -2.907 -1.709 1.00 78.88 274 CYS A N 1
ATOM 2072 C CA . CYS A 1 274 ? 27.499 -3.488 -0.542 1.00 78.88 274 CYS A CA 1
ATOM 2073 C C . CYS A 1 274 ? 26.121 -2.844 -0.306 1.00 78.88 274 CYS A C 1
ATOM 2075 O O . CYS A 1 274 ? 25.130 -3.555 -0.149 1.00 78.88 274 CYS A O 1
ATOM 2077 N N . ASN A 1 275 ? 26.027 -1.510 -0.391 1.00 88.00 275 ASN A N 1
ATOM 2078 C CA . ASN A 1 275 ? 24.757 -0.794 -0.219 1.00 88.00 275 ASN A CA 1
ATOM 2079 C C . ASN A 1 275 ? 23.724 -1.185 -1.289 1.00 88.00 275 ASN A C 1
ATOM 2081 O O . ASN A 1 275 ? 22.575 -1.467 -0.950 1.00 88.00 275 ASN A O 1
ATOM 2085 N N . LEU A 1 276 ? 24.130 -1.273 -2.564 1.00 92.50 276 LEU A N 1
ATOM 2086 C CA . LEU A 1 276 ? 23.229 -1.712 -3.636 1.00 92.50 276 LEU A CA 1
ATOM 2087 C C . LEU A 1 276 ? 22.750 -3.155 -3.423 1.00 92.50 276 LEU A C 1
ATOM 2089 O O . LEU A 1 276 ? 21.570 -3.433 -3.609 1.00 92.50 276 LEU A O 1
ATOM 2093 N N . SER A 1 277 ? 23.628 -4.067 -2.996 1.00 94.50 277 SER A N 1
ATOM 2094 C CA . SER A 1 277 ? 23.240 -5.455 -2.713 1.00 94.50 277 SER A CA 1
ATOM 2095 C C . SER A 1 277 ? 22.197 -5.550 -1.596 1.00 94.50 277 SER A C 1
ATOM 2097 O O . SER A 1 277 ? 21.252 -6.329 -1.708 1.00 94.50 277 SER A O 1
ATOM 2099 N N . ILE A 1 278 ? 22.347 -4.757 -0.531 1.00 96.75 278 ILE A N 1
ATOM 2100 C CA . ILE A 1 278 ? 21.374 -4.707 0.569 1.00 96.75 278 ILE A CA 1
ATOM 2101 C C . ILE A 1 278 ? 20.045 -4.124 0.072 1.00 96.75 278 ILE A C 1
ATOM 2103 O O . ILE A 1 278 ? 18.980 -4.642 0.409 1.00 96.75 278 ILE A O 1
ATOM 2107 N N . LEU A 1 279 ? 20.093 -3.081 -0.764 1.00 97.56 279 LEU A N 1
ATOM 2108 C CA . LEU A 1 279 ? 18.895 -2.476 -1.348 1.00 97.56 279 LEU A CA 1
ATOM 2109 C C . LEU A 1 279 ? 18.157 -3.449 -2.277 1.00 97.56 279 LEU A C 1
ATOM 2111 O O . LEU A 1 279 ? 16.934 -3.537 -2.211 1.00 97.56 279 LEU A O 1
ATOM 2115 N N . LEU A 1 280 ? 18.880 -4.218 -3.095 1.00 97.12 280 LEU A N 1
ATOM 2116 C CA . LEU A 1 280 ? 18.303 -5.259 -3.951 1.00 97.12 280 LEU A CA 1
ATOM 2117 C C . LEU A 1 280 ? 17.620 -6.362 -3.130 1.00 97.12 280 LEU A C 1
ATOM 2119 O O . LEU A 1 280 ? 16.540 -6.815 -3.507 1.00 97.12 280 LEU A O 1
ATOM 2123 N N . GLU A 1 281 ? 18.202 -6.768 -1.996 1.00 96.81 281 GLU A N 1
ATOM 2124 C CA . GLU A 1 281 ? 17.566 -7.746 -1.103 1.00 96.81 281 GLU A CA 1
ATOM 2125 C C . GLU A 1 281 ? 16.317 -7.160 -0.423 1.00 96.81 281 GLU A C 1
ATOM 2127 O O . GLU A 1 281 ? 15.292 -7.833 -0.346 1.00 96.81 281 GLU A O 1
ATOM 2132 N N . 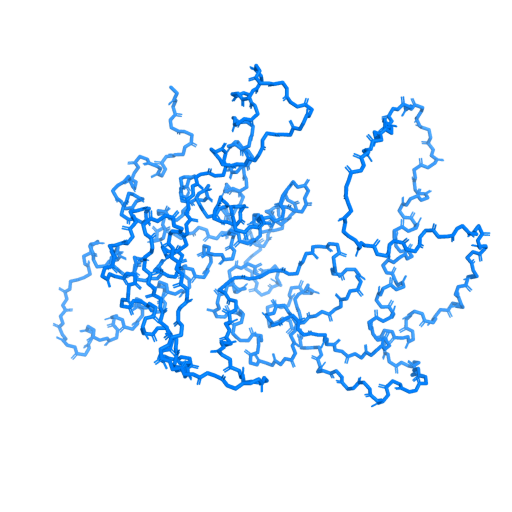ALA A 1 282 ? 16.347 -5.887 -0.015 1.00 97.88 282 ALA A N 1
ATOM 2133 C CA . ALA A 1 282 ? 15.172 -5.194 0.519 1.00 97.88 282 ALA A CA 1
ATOM 2134 C C . ALA A 1 282 ? 14.045 -5.037 -0.522 1.00 97.88 282 ALA A C 1
ATOM 2136 O O . ALA A 1 282 ? 12.868 -5.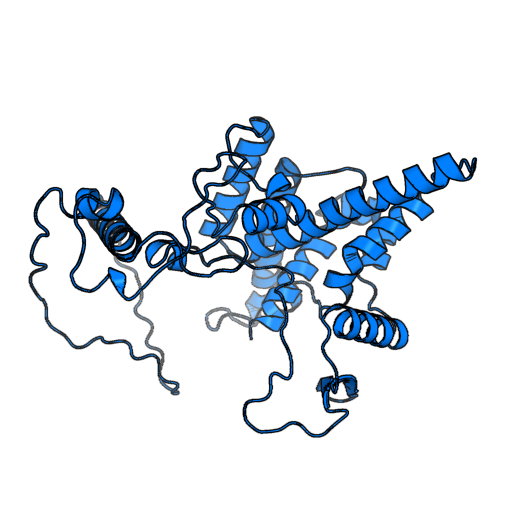148 -0.185 1.00 97.88 282 ALA A O 1
ATOM 2137 N N . TRP A 1 283 ? 14.402 -4.806 -1.788 1.00 97.69 283 TRP A N 1
ATOM 2138 C CA . TRP A 1 283 ? 13.484 -4.654 -2.924 1.00 97.69 283 TRP A CA 1
ATOM 2139 C C . TRP A 1 283 ? 12.902 -5.980 -3.428 1.00 97.69 283 TRP A C 1
ATOM 2141 O O . TRP A 1 283 ? 11.910 -6.005 -4.159 1.00 97.69 283 TRP A O 1
ATOM 2151 N N . LYS A 1 284 ? 13.500 -7.106 -3.042 1.00 96.88 284 LYS A N 1
ATOM 2152 C CA . LYS A 1 284 ? 13.178 -8.442 -3.553 1.00 96.88 284 LYS A CA 1
ATOM 2153 C C . LYS A 1 284 ? 11.690 -8.815 -3.517 1.00 96.88 284 LYS A C 1
ATOM 2155 O O . LYS A 1 284 ? 11.235 -9.385 -4.502 1.00 96.88 284 LYS A O 1
ATOM 2160 N N . PRO A 1 285 ? 10.888 -8.492 -2.482 1.00 95.00 285 PRO A N 1
ATOM 2161 C CA . PRO A 1 285 ? 9.450 -8.766 -2.530 1.00 95.00 285 PRO A CA 1
ATOM 2162 C C . PRO A 1 285 ? 8.748 -8.041 -3.685 1.00 95.00 285 PRO A C 1
ATOM 2164 O O . PRO A 1 285 ? 7.931 -8.633 -4.386 1.00 95.00 285 PRO A O 1
ATOM 2167 N N . ILE A 1 286 ? 9.120 -6.782 -3.936 1.00 95.44 286 ILE A N 1
ATOM 2168 C CA . ILE A 1 286 ? 8.581 -5.985 -5.042 1.00 95.44 286 ILE A CA 1
ATOM 2169 C C . ILE A 1 286 ? 9.105 -6.505 -6.380 1.00 95.44 286 ILE A C 1
ATOM 2171 O O . ILE A 1 286 ? 8.357 -6.537 -7.358 1.00 95.44 286 ILE A O 1
ATOM 2175 N N . SER A 1 287 ? 10.357 -6.971 -6.451 1.00 94.62 287 SER A N 1
ATOM 2176 C CA . SER A 1 287 ? 10.957 -7.476 -7.695 1.00 94.62 287 SER A CA 1
ATOM 2177 C C . SER A 1 287 ? 10.201 -8.674 -8.287 1.00 94.62 287 SER A C 1
ATOM 2179 O O . SER A 1 287 ? 10.158 -8.806 -9.510 1.00 94.62 287 SER A O 1
ATOM 2181 N N . MET A 1 288 ? 9.516 -9.462 -7.452 1.00 92.62 288 MET A N 1
ATOM 2182 C CA . MET A 1 288 ? 8.740 -10.641 -7.858 1.00 92.62 288 MET A CA 1
ATOM 2183 C C . MET A 1 288 ? 7.400 -10.311 -8.531 1.00 92.62 288 MET A C 1
ATOM 2185 O O . MET A 1 288 ? 6.844 -11.176 -9.214 1.00 92.62 288 MET A O 1
ATOM 2189 N N . GLY A 1 289 ? 6.877 -9.093 -8.366 1.00 89.56 289 GLY A N 1
ATOM 2190 C CA . GLY A 1 289 ? 5.663 -8.639 -9.051 1.00 89.56 289 GLY A CA 1
ATOM 2191 C C . GLY A 1 289 ? 5.898 -8.397 -10.544 1.00 89.56 289 GLY A C 1
ATOM 2192 O O . GLY A 1 289 ? 6.978 -7.945 -10.940 1.00 89.56 289 GLY A O 1
ATOM 2193 N N . HIS A 1 290 ? 4.896 -8.674 -11.382 1.00 87.94 290 HIS A N 1
ATOM 2194 C CA . HIS A 1 290 ? 4.927 -8.226 -12.775 1.00 87.94 290 HIS A CA 1
ATOM 2195 C C . HIS A 1 290 ? 4.756 -6.705 -12.809 1.00 87.94 290 HIS A C 1
ATOM 2197 O O . HIS A 1 290 ? 3.846 -6.176 -12.180 1.00 87.94 290 HIS A O 1
ATOM 2203 N N . LYS A 1 291 ? 5.664 -6.005 -13.492 1.00 89.75 291 LYS A N 1
ATOM 2204 C CA . LYS A 1 291 ? 5.746 -4.543 -13.481 1.00 89.75 291 LYS A CA 1
ATOM 2205 C C . LYS A 1 291 ? 5.854 -4.019 -14.905 1.00 89.75 291 LYS A C 1
ATOM 2207 O O . LYS A 1 291 ? 6.624 -4.551 -15.705 1.00 89.75 291 LYS A O 1
ATOM 2212 N N . ARG A 1 292 ? 5.113 -2.954 -15.185 1.00 93.19 292 ARG A N 1
ATOM 2213 C CA . ARG A 1 292 ? 5.291 -2.070 -16.339 1.00 93.19 292 ARG A CA 1
ATOM 2214 C C . ARG A 1 292 ? 5.112 -0.642 -15.839 1.00 93.19 292 ARG A C 1
ATOM 2216 O O . ARG A 1 292 ? 4.490 -0.431 -14.802 1.00 93.19 292 ARG A O 1
ATOM 2223 N N . ARG A 1 293 ? 5.651 0.343 -16.553 1.00 95.94 293 ARG A N 1
ATOM 2224 C CA . ARG A 1 293 ? 5.350 1.748 -16.267 1.00 95.94 293 ARG A CA 1
ATOM 2225 C C . ARG A 1 293 ? 3.849 1.972 -16.388 1.00 95.94 293 ARG A C 1
ATOM 2227 O O . ARG A 1 293 ? 3.260 1.595 -17.395 1.00 95.94 293 ARG A O 1
ATOM 223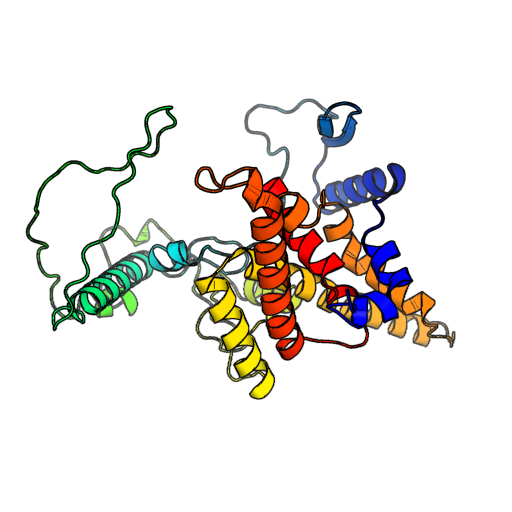4 N N . TRP A 1 294 ? 3.273 2.635 -15.395 1.00 96.38 294 TRP A N 1
ATOM 2235 C CA . TRP A 1 294 ? 1.845 2.921 -15.341 1.00 96.38 294 TRP A CA 1
ATOM 2236 C C . TRP A 1 294 ? 1.311 3.593 -16.606 1.00 96.38 294 TRP A C 1
ATOM 2238 O O . TRP A 1 294 ? 0.360 3.109 -17.209 1.00 96.38 294 TRP A O 1
ATOM 2248 N N . TRP A 1 295 ? 1.984 4.645 -17.079 1.00 95.44 295 TRP A N 1
ATOM 2249 C CA . TRP A 1 295 ? 1.572 5.324 -18.304 1.00 95.44 295 TRP A CA 1
ATOM 2250 C C . TRP A 1 295 ? 1.659 4.417 -19.537 1.00 95.44 295 TRP A C 1
ATOM 2252 O O . TRP A 1 295 ? 0.903 4.645 -20.459 1.00 95.44 295 TRP A O 1
ATOM 2262 N N . ASP A 1 296 ? 2.476 3.361 -19.562 1.00 94.38 296 ASP A N 1
ATOM 2263 C CA . ASP A 1 296 ? 2.539 2.421 -20.694 1.00 94.38 296 ASP A CA 1
ATOM 2264 C C . ASP A 1 296 ? 1.489 1.291 -20.599 1.00 94.38 296 ASP A C 1
ATOM 2266 O O . ASP A 1 296 ? 1.377 0.484 -21.524 1.00 94.38 296 ASP A O 1
ATOM 2270 N N . CYS A 1 297 ? 0.780 1.154 -19.470 1.00 91.81 297 CYS A N 1
ATOM 2271 C CA . CYS A 1 297 ? -0.068 -0.012 -19.195 1.00 91.81 297 CYS A CA 1
ATOM 2272 C C . CYS A 1 297 ? -1.502 0.295 -18.769 1.00 91.81 297 CYS A C 1
ATOM 2274 O O . CYS A 1 297 ? -2.336 -0.600 -18.864 1.00 91.81 297 CYS A O 1
ATOM 2276 N N . ILE A 1 298 ? -1.788 1.513 -18.306 1.00 91.94 298 ILE A N 1
ATOM 2277 C CA . ILE A 1 298 ? -3.151 1.933 -17.973 1.00 91.94 298 ILE A CA 1
ATOM 2278 C C . ILE A 1 298 ? -4.051 1.824 -19.213 1.00 91.94 298 ILE A C 1
ATOM 2280 O O . ILE A 1 298 ? -3.607 2.107 -20.334 1.00 91.94 298 ILE A O 1
ATOM 2284 N N . ALA A 1 299 ? -5.297 1.390 -19.037 1.00 90.56 299 ALA A N 1
ATOM 2285 C CA . ALA A 1 299 ? -6.265 1.371 -20.128 1.00 90.56 299 ALA A CA 1
ATOM 2286 C C . ALA A 1 299 ? -6.521 2.799 -20.640 1.00 90.56 299 ALA A C 1
ATOM 2288 O O . ALA A 1 299 ? -6.450 3.765 -19.877 1.00 90.56 299 ALA A O 1
ATOM 2289 N N . LEU A 1 300 ? -6.774 2.935 -21.942 1.00 91.56 300 LEU A N 1
ATOM 2290 C CA . LEU A 1 300 ? -7.246 4.201 -22.493 1.00 91.56 300 LEU A CA 1
ATOM 2291 C C . LEU A 1 300 ? -8.733 4.336 -22.123 1.00 91.56 300 LEU A C 1
ATOM 2293 O O . LEU A 1 300 ? -9.471 3.388 -22.388 1.00 91.56 300 LEU A O 1
ATOM 2297 N N . PRO A 1 301 ? -9.166 5.444 -21.500 1.00 91.81 301 PRO A N 1
ATOM 2298 C CA . PRO A 1 301 ? -10.582 5.686 -21.247 1.00 91.81 301 PRO A CA 1
ATOM 2299 C C . PRO A 1 301 ? -11.392 5.730 -22.550 1.00 91.81 301 PRO A C 1
ATOM 2301 O O . PRO A 1 301 ? -10.882 6.191 -23.572 1.00 91.81 301 PRO A O 1
ATOM 2304 N N . ASP A 1 302 ? -12.654 5.295 -22.506 1.00 91.38 302 ASP A N 1
ATOM 2305 C CA . ASP A 1 302 ? -13.531 5.232 -23.688 1.00 91.38 302 ASP A CA 1
ATOM 2306 C C . ASP A 1 302 ? -13.801 6.609 -24.321 1.00 91.38 302 ASP A C 1
ATOM 2308 O O . ASP A 1 302 ? -14.143 6.704 -25.500 1.00 91.38 302 ASP A O 1
ATOM 2312 N N . ASP A 1 303 ? -13.648 7.686 -23.547 1.00 91.38 303 ASP A N 1
ATOM 2313 C CA . ASP A 1 303 ? -13.830 9.076 -23.968 1.00 91.38 303 ASP A CA 1
ATOM 2314 C C . ASP A 1 303 ? -12.570 9.714 -24.577 1.00 91.38 303 ASP A C 1
ATOM 2316 O O . ASP A 1 303 ? -12.620 10.862 -25.027 1.00 91.38 303 ASP A O 1
ATOM 2320 N N . VAL A 1 304 ? -11.448 8.989 -24.633 1.00 90.06 304 VAL A N 1
ATOM 2321 C CA . VAL A 1 304 ? -10.204 9.465 -25.249 1.00 90.06 304 VAL A CA 1
ATOM 2322 C C . VAL A 1 304 ? -10.042 8.855 -26.640 1.00 90.06 304 VAL A C 1
ATOM 2324 O O . VAL A 1 304 ? -9.895 7.643 -26.792 1.00 90.06 304 VAL A O 1
ATOM 2327 N N . ASP A 1 305 ? -10.004 9.702 -27.674 1.00 90.69 305 ASP A N 1
ATOM 2328 C CA . ASP A 1 305 ? -9.700 9.248 -29.034 1.00 90.69 305 ASP A CA 1
ATOM 2329 C C . ASP A 1 305 ? -8.280 8.662 -29.089 1.00 90.69 305 ASP A C 1
ATOM 2331 O O . ASP A 1 305 ? -7.325 9.201 -28.523 1.00 90.69 305 ASP A O 1
ATOM 2335 N N . SER A 1 306 ? -8.122 7.577 -29.841 1.00 90.00 306 SER A N 1
ATOM 2336 C CA . SER A 1 306 ? -6.829 7.008 -30.223 1.00 90.00 306 SER A CA 1
ATOM 2337 C C . SER A 1 306 ? -5.801 8.042 -30.713 1.00 90.00 306 SER A C 1
ATOM 2339 O O . SER A 1 306 ? -4.605 7.878 -30.465 1.00 90.00 306 SER A O 1
ATOM 2341 N N . SER A 1 307 ? -6.228 9.131 -31.366 1.00 92.69 307 SER A N 1
ATOM 2342 C CA . SER A 1 307 ? -5.329 10.210 -31.792 1.00 92.69 307 SER A CA 1
ATOM 2343 C C . SER A 1 307 ? -4.713 10.992 -30.629 1.00 92.69 307 SER A C 1
ATOM 2345 O O . SER A 1 307 ? -3.622 11.547 -30.782 1.00 92.69 307 SER A O 1
ATOM 2347 N N . ASP A 1 308 ? -5.375 11.013 -29.472 1.00 94.31 308 ASP A N 1
ATOM 2348 C CA . ASP A 1 308 ? -4.962 11.741 -28.271 1.00 94.31 308 ASP A CA 1
ATOM 2349 C C . ASP A 1 308 ? -4.208 10.865 -27.261 1.00 94.31 308 ASP A C 1
ATOM 2351 O O . ASP A 1 308 ? -3.732 11.372 -26.238 1.00 94.31 308 ASP A O 1
ATOM 2355 N N . GLU A 1 309 ? -4.008 9.574 -27.557 1.00 94.81 309 GLU A N 1
ATOM 2356 C CA . GLU A 1 309 ? -3.340 8.635 -26.652 1.00 94.81 309 GLU A CA 1
ATOM 2357 C C . GLU A 1 309 ? -1.983 9.177 -26.176 1.00 94.81 309 GLU A C 1
ATOM 2359 O O . GLU A 1 309 ? -1.706 9.200 -24.980 1.00 94.81 309 GLU A O 1
ATOM 2364 N N . ALA A 1 310 ? -1.141 9.695 -27.073 1.00 95.25 310 ALA A N 1
ATOM 2365 C CA . ALA A 1 310 ? 0.174 10.213 -26.687 1.00 95.25 310 ALA A CA 1
ATOM 2366 C C . ALA A 1 310 ? 0.090 11.361 -25.658 1.00 95.25 310 ALA A C 1
ATOM 2368 O O . ALA A 1 310 ? 0.929 11.451 -24.756 1.00 95.25 310 ALA A O 1
ATOM 2369 N N . SER A 1 311 ? -0.929 12.219 -25.778 1.00 95.44 311 SER A N 1
ATOM 2370 C CA . SER A 1 311 ? -1.192 13.317 -24.843 1.00 95.44 311 SER A CA 1
ATOM 2371 C C . SER A 1 311 ? -1.656 12.778 -23.492 1.00 95.44 311 SER A C 1
ATOM 2373 O O . SER A 1 311 ? -1.092 13.142 -22.458 1.00 95.44 311 SER A O 1
ATOM 2375 N N . PHE A 1 312 ? -2.607 11.841 -23.494 1.00 95.50 312 PHE A N 1
ATOM 2376 C CA . PHE A 1 312 ? -3.088 11.173 -22.285 1.00 95.50 312 PHE A CA 1
ATOM 2377 C C . PHE A 1 312 ? -1.946 10.489 -21.519 1.00 95.50 312 PHE A C 1
ATOM 2379 O O . PHE A 1 312 ? -1.730 10.740 -20.332 1.00 95.50 312 PHE A O 1
ATOM 2386 N N . ARG A 1 313 ? -1.125 9.699 -22.215 1.00 95.75 313 ARG A N 1
ATOM 2387 C CA . ARG A 1 313 ? 0.032 8.990 -21.644 1.00 95.75 313 ARG A CA 1
ATOM 2388 C C . ARG A 1 313 ? 1.025 9.964 -20.999 1.00 95.75 313 ARG A C 1
ATOM 2390 O O . ARG A 1 313 ? 1.562 9.690 -19.922 1.00 95.75 313 ARG A O 1
ATOM 2397 N N . LEU A 1 314 ? 1.251 11.122 -21.628 1.00 96.12 314 LEU A N 1
ATOM 2398 C CA . LEU A 1 314 ? 2.092 12.183 -21.075 1.00 96.12 314 LEU A CA 1
ATOM 2399 C C . LEU A 1 314 ? 1.484 12.795 -19.805 1.00 96.12 314 LEU A C 1
ATOM 2401 O O . LEU A 1 314 ? 2.221 13.014 -18.843 1.00 96.12 314 LEU A O 1
ATOM 2405 N N . GLN A 1 315 ? 0.171 13.032 -19.770 1.00 95.88 315 GLN A N 1
ATOM 2406 C CA . GLN A 1 315 ? -0.521 13.538 -18.578 1.00 95.88 315 GLN A CA 1
ATOM 2407 C C . GLN A 1 315 ? -0.402 12.560 -17.403 1.00 95.88 315 GLN A C 1
ATOM 2409 O O . GLN A 1 315 ? 0.015 12.968 -16.319 1.00 95.88 315 GLN A O 1
ATOM 2414 N N . ILE A 1 316 ? -0.641 11.263 -17.626 1.00 96.81 316 ILE A N 1
ATOM 2415 C CA . ILE A 1 316 ? -0.478 10.216 -16.600 1.00 96.81 316 ILE A CA 1
ATOM 2416 C C . ILE A 1 316 ? 0.962 10.167 -16.077 1.00 96.81 316 ILE A C 1
ATOM 2418 O O . ILE A 1 316 ? 1.206 10.108 -14.868 1.00 96.81 316 ILE A O 1
ATOM 2422 N N . LYS A 1 317 ? 1.950 10.255 -16.975 1.00 97.44 317 LYS A N 1
ATOM 2423 C CA . LYS A 1 317 ? 3.363 10.330 -16.587 1.00 97.44 317 LYS A CA 1
ATOM 2424 C C . LYS A 1 317 ? 3.663 11.568 -15.738 1.00 97.44 317 LYS A C 1
ATOM 2426 O O . LYS A 1 317 ? 4.464 11.481 -14.804 1.00 97.44 317 LYS A O 1
ATOM 2431 N N . MET A 1 318 ? 3.049 12.707 -16.053 1.00 97.31 318 MET A N 1
ATOM 2432 C CA . MET A 1 318 ? 3.258 13.947 -15.306 1.00 97.31 318 MET A CA 1
ATOM 2433 C C . MET A 1 318 ? 2.591 13.933 -13.940 1.00 97.31 318 MET A C 1
ATOM 2435 O O . MET A 1 318 ? 3.209 14.376 -12.973 1.00 97.31 318 MET A O 1
ATOM 2439 N N . LEU A 1 319 ? 1.420 13.313 -13.837 1.00 97.56 319 LEU A N 1
ATOM 2440 C CA . LEU A 1 319 ? 0.745 13.081 -12.568 1.00 97.56 319 LEU A CA 1
ATOM 2441 C C . LEU A 1 319 ? 1.598 12.210 -11.630 1.00 97.56 319 LEU A C 1
ATOM 2443 O O . LEU A 1 319 ? 1.844 12.573 -10.480 1.00 97.56 319 LEU A O 1
ATOM 2447 N N . ALA A 1 320 ? 2.158 11.107 -12.141 1.00 97.88 320 ALA A N 1
ATOM 2448 C CA . ALA A 1 320 ? 3.081 10.270 -11.371 1.00 97.88 320 ALA A CA 1
ATOM 2449 C C . ALA A 1 320 ? 4.345 11.033 -10.933 1.00 97.88 320 ALA A C 1
ATOM 2451 O O . ALA A 1 320 ? 4.871 10.801 -9.843 1.00 97.88 320 ALA A O 1
ATOM 2452 N N . PHE A 1 321 ? 4.846 11.945 -11.770 1.00 97.62 321 PHE A N 1
ATOM 2453 C CA . PHE A 1 321 ? 6.007 12.766 -11.437 1.00 97.62 321 PHE A CA 1
ATOM 2454 C C . PHE A 1 321 ? 5.719 13.776 -10.322 1.00 97.62 321 PHE A C 1
ATOM 2456 O O . PHE A 1 321 ? 6.539 13.900 -9.411 1.00 97.62 321 PHE A O 1
ATOM 2463 N N . GLU A 1 322 ? 4.580 14.465 -10.370 1.00 97.75 322 GLU A N 1
ATOM 2464 C CA . GLU A 1 322 ? 4.154 15.400 -9.323 1.00 97.75 322 GLU A CA 1
ATOM 2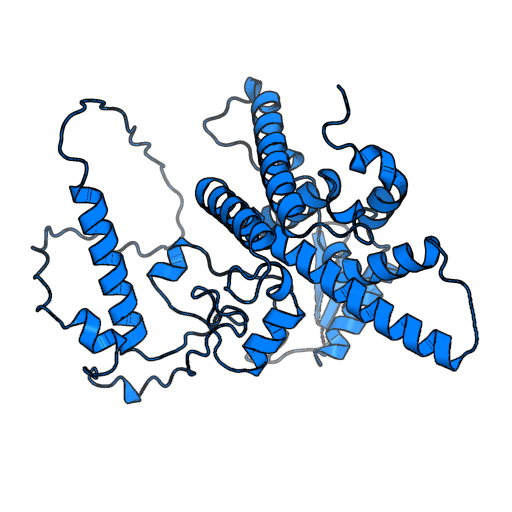465 C C . GLU A 1 322 ? 4.005 14.684 -7.977 1.00 97.75 322 GLU A C 1
ATOM 2467 O O . GLU A 1 322 ? 4.631 15.078 -6.987 1.00 97.75 322 GLU A O 1
ATOM 2472 N N . SER A 1 323 ? 3.277 13.566 -7.972 1.00 98.38 323 SER A N 1
ATOM 2473 C CA . SER A 1 323 ? 3.109 12.704 -6.802 1.00 98.38 323 SER A CA 1
ATOM 2474 C C . SER A 1 323 ? 4.456 12.256 -6.216 1.00 98.38 323 SER A C 1
ATOM 2476 O O . SER A 1 323 ? 4.702 12.374 -5.009 1.00 98.38 323 SER A O 1
ATOM 2478 N N . LEU A 1 324 ? 5.395 11.840 -7.075 1.00 98.31 324 LEU A N 1
ATOM 2479 C CA . LEU A 1 324 ? 6.746 11.463 -6.660 1.00 98.31 324 LEU A CA 1
ATOM 2480 C C . LEU A 1 324 ? 7.527 12.631 -6.045 1.00 98.31 324 LEU A C 1
ATOM 2482 O O . LEU A 1 324 ? 8.259 12.412 -5.078 1.00 98.31 324 LEU A O 1
ATOM 2486 N N . GLN A 1 325 ? 7.410 13.854 -6.573 1.00 97.69 325 GLN A N 1
ATOM 2487 C CA . GLN A 1 325 ? 8.089 15.012 -5.977 1.00 97.69 325 GLN A CA 1
ATOM 2488 C C . GLN A 1 325 ? 7.572 15.286 -4.565 1.00 97.69 325 GLN A C 1
ATOM 2490 O O . GLN A 1 325 ? 8.382 15.475 -3.657 1.00 97.69 325 GLN A O 1
ATOM 2495 N N . LEU A 1 326 ? 6.254 15.229 -4.359 1.00 98.06 326 LEU A N 1
ATOM 2496 C CA . LEU A 1 326 ? 5.647 15.405 -3.038 1.00 98.06 326 LEU A CA 1
ATOM 2497 C C . LEU A 1 326 ? 6.128 14.331 -2.050 1.00 98.06 326 LEU A C 1
ATOM 2499 O O . LEU A 1 326 ? 6.548 14.655 -0.936 1.00 98.06 326 LEU A O 1
ATOM 2503 N N . LEU A 1 327 ? 6.150 13.063 -2.474 1.00 98.25 327 LEU A N 1
ATOM 2504 C CA . LEU A 1 327 ? 6.656 11.964 -1.648 1.00 98.25 327 LEU A CA 1
ATOM 2505 C C . LEU A 1 327 ? 8.151 12.121 -1.338 1.00 98.25 327 LEU A C 1
ATOM 2507 O O . LEU A 1 327 ? 8.586 11.892 -0.209 1.00 98.25 327 LEU A O 1
ATOM 2511 N N . LYS A 1 328 ? 8.949 12.538 -2.324 1.00 97.06 328 LYS A N 1
ATOM 2512 C CA . LYS A 1 328 ? 10.383 12.785 -2.155 1.00 97.06 328 LYS A CA 1
ATOM 2513 C C . LYS A 1 328 ? 10.628 13.885 -1.124 1.00 97.06 328 LYS A C 1
ATOM 2515 O O . LYS A 1 328 ? 11.445 13.698 -0.229 1.00 97.06 328 LYS A O 1
ATOM 2520 N N . THR A 1 329 ? 9.904 15.000 -1.185 1.00 96.75 329 THR A N 1
ATOM 2521 C CA . THR A 1 329 ? 10.014 16.063 -0.172 1.00 96.75 329 THR A CA 1
ATOM 2522 C C . THR A 1 329 ? 9.719 15.545 1.237 1.00 96.75 329 THR A C 1
ATOM 2524 O O . THR A 1 329 ? 10.324 16.016 2.196 1.00 96.75 329 THR A O 1
ATOM 2527 N N . ALA A 1 330 ? 8.830 14.561 1.368 1.00 96.19 330 ALA A N 1
ATOM 2528 C CA . ALA A 1 330 ? 8.452 13.993 2.651 1.00 96.19 330 ALA A CA 1
ATOM 2529 C C . ALA A 1 330 ? 9.462 12.980 3.220 1.00 96.19 330 ALA A C 1
ATOM 2531 O O . ALA A 1 330 ? 9.795 13.048 4.403 1.00 96.19 330 ALA A O 1
ATOM 2532 N N . ILE A 1 331 ? 9.916 12.009 2.423 1.00 96.75 331 ILE A N 1
ATOM 2533 C CA . ILE A 1 331 ? 10.604 10.815 2.956 1.00 96.75 331 ILE A CA 1
ATOM 2534 C C . ILE A 1 331 ? 11.928 10.475 2.263 1.00 96.75 331 ILE A C 1
ATOM 2536 O O . ILE A 1 331 ? 12.431 9.367 2.444 1.00 96.75 331 ILE A O 1
ATOM 2540 N N . PHE A 1 332 ? 12.502 11.381 1.468 1.00 96.44 332 PHE A N 1
ATOM 2541 C CA . PHE A 1 332 ? 13.740 11.102 0.737 1.00 96.44 332 PHE A CA 1
ATOM 2542 C C . PHE A 1 332 ? 14.900 10.691 1.649 1.00 96.44 332 PHE A C 1
ATOM 2544 O O . PHE A 1 332 ? 15.189 11.325 2.663 1.00 96.44 332 PHE A O 1
ATOM 2551 N N . ASP A 1 333 ? 15.612 9.651 1.223 1.00 94.56 333 ASP A N 1
ATOM 2552 C CA . ASP A 1 333 ? 16.836 9.164 1.845 1.00 94.56 333 ASP A CA 1
ATOM 2553 C C . ASP A 1 333 ? 17.878 8.963 0.744 1.00 94.56 333 ASP A C 1
ATOM 2555 O O . ASP A 1 333 ? 17.624 8.265 -0.242 1.00 94.56 333 ASP A O 1
ATOM 2559 N N . LYS A 1 334 ? 19.051 9.581 0.907 1.00 93.69 334 LYS A N 1
ATOM 2560 C CA . LYS A 1 334 ? 20.126 9.546 -0.090 1.00 93.69 334 LYS A CA 1
ATOM 2561 C C . LYS A 1 334 ? 20.637 8.128 -0.330 1.00 93.69 334 LYS A C 1
ATOM 2563 O O . LYS A 1 334 ? 21.026 7.811 -1.449 1.00 93.69 334 LYS A O 1
ATOM 2568 N N . GLU A 1 335 ? 20.607 7.263 0.680 1.00 93.44 335 GLU A N 1
ATOM 2569 C CA . GLU A 1 335 ? 21.055 5.876 0.531 1.00 93.44 335 GLU A CA 1
ATOM 2570 C C . GLU A 1 335 ? 20.077 5.018 -0.283 1.00 93.44 335 GLU A C 1
ATOM 2572 O O . GLU A 1 335 ? 20.464 3.996 -0.843 1.00 93.44 335 GLU A O 1
ATOM 2577 N N . CYS A 1 336 ? 18.818 5.449 -0.367 1.00 96.06 336 CYS A N 1
ATOM 2578 C CA . CYS A 1 336 ? 17.756 4.812 -1.143 1.00 96.06 336 CYS A CA 1
ATOM 2579 C C . CYS A 1 336 ? 17.349 5.656 -2.363 1.00 96.06 336 CYS A C 1
ATOM 2581 O O . CYS A 1 336 ? 16.267 5.458 -2.915 1.00 96.06 336 CYS A O 1
ATOM 2583 N N . GLU A 1 337 ? 18.196 6.595 -2.797 1.00 95.69 337 GLU A N 1
ATOM 2584 C CA . GLU A 1 337 ? 17.905 7.538 -3.882 1.00 95.69 337 GLU A CA 1
ATOM 2585 C C . GLU A 1 337 ? 17.355 6.890 -5.170 1.00 95.69 337 GLU A C 1
ATOM 2587 O O . GLU A 1 337 ? 16.399 7.449 -5.718 1.00 95.69 337 GLU A O 1
ATOM 2592 N N . PRO A 1 338 ? 17.832 5.709 -5.629 1.00 96.50 338 PRO A N 1
ATOM 2593 C CA . PRO A 1 338 ? 17.278 5.052 -6.815 1.00 96.50 338 PRO A CA 1
ATOM 2594 C C . PRO A 1 338 ? 15.765 4.780 -6.741 1.00 96.50 338 PRO A C 1
ATOM 2596 O O . PRO A 1 338 ? 15.088 4.826 -7.774 1.00 96.50 338 PRO A O 1
ATOM 2599 N N . LEU A 1 339 ? 15.216 4.550 -5.536 1.00 97.69 339 LEU A N 1
ATOM 2600 C CA . LEU A 1 339 ? 13.780 4.313 -5.326 1.00 97.69 339 LEU A CA 1
ATOM 2601 C C . LEU A 1 339 ? 12.920 5.540 -5.660 1.00 97.69 339 LEU A C 1
ATOM 2603 O O . LEU A 1 339 ? 11.743 5.392 -5.974 1.00 97.69 339 LEU A O 1
ATOM 2607 N N . PHE A 1 340 ? 13.507 6.740 -5.633 1.00 97.44 340 PHE A N 1
ATOM 2608 C CA . PHE A 1 340 ? 12.836 8.007 -5.936 1.00 97.44 340 PHE A CA 1
ATOM 2609 C C . PHE A 1 340 ? 13.019 8.441 -7.398 1.00 97.44 340 PHE A C 1
ATOM 2611 O O . PHE A 1 340 ? 12.949 9.629 -7.722 1.00 97.44 340 PHE A O 1
ATOM 2618 N N . SER A 1 341 ? 13.270 7.487 -8.295 1.00 97.12 341 SER A N 1
ATOM 2619 C CA . SER A 1 341 ? 13.225 7.715 -9.738 1.00 97.12 341 SER A CA 1
ATOM 2620 C C . SER A 1 341 ? 11.806 7.529 -10.277 1.00 97.12 341 SER A C 1
ATOM 2622 O O . SER A 1 341 ? 11.057 6.663 -9.823 1.00 97.12 341 SER A O 1
ATOM 2624 N N . LEU A 1 342 ? 11.442 8.319 -11.294 1.00 97.25 342 LEU A N 1
ATOM 2625 C CA . LEU A 1 342 ? 10.136 8.195 -11.954 1.00 97.25 342 LEU A CA 1
ATOM 2626 C C . LEU A 1 342 ? 9.940 6.806 -12.582 1.00 97.25 342 LEU A C 1
ATOM 2628 O O . LEU A 1 342 ? 8.829 6.294 -12.620 1.00 97.25 342 LEU A O 1
ATOM 2632 N N . GLU A 1 343 ? 11.031 6.184 -13.025 1.00 96.44 343 GLU A N 1
ATOM 2633 C CA . GLU A 1 343 ? 11.038 4.829 -13.571 1.00 96.44 343 GLU A CA 1
ATOM 2634 C C . GLU A 1 343 ? 10.631 3.785 -12.528 1.00 96.44 343 GLU A C 1
ATOM 2636 O O . GLU A 1 343 ? 9.733 2.985 -12.788 1.00 96.44 343 GLU A O 1
ATOM 2641 N N . ILE A 1 344 ? 11.231 3.810 -11.333 1.00 97.50 344 ILE A N 1
ATOM 2642 C CA . ILE A 1 344 ? 10.849 2.898 -10.247 1.00 97.50 344 ILE A CA 1
ATOM 2643 C C . ILE A 1 344 ? 9.414 3.178 -9.806 1.00 97.50 344 ILE A C 1
ATOM 2645 O O . ILE A 1 344 ? 8.605 2.253 -9.752 1.00 97.50 344 ILE A O 1
ATOM 2649 N N . TYR A 1 345 ? 9.077 4.444 -9.554 1.00 98.00 345 TYR A N 1
ATOM 2650 C CA . TYR A 1 345 ? 7.753 4.829 -9.070 1.00 98.00 345 TYR A CA 1
ATOM 2651 C C . TYR A 1 345 ? 6.641 4.429 -10.048 1.00 98.00 345 TYR A C 1
ATOM 2653 O O . TYR A 1 345 ? 5.678 3.773 -9.657 1.00 98.00 345 TYR A O 1
ATOM 2661 N N . GLY A 1 346 ? 6.821 4.718 -11.339 1.00 97.38 346 GLY A N 1
ATOM 2662 C CA . GLY A 1 346 ? 5.882 4.330 -12.388 1.00 97.38 346 GLY A CA 1
ATOM 2663 C C . GLY A 1 346 ? 5.720 2.816 -12.528 1.00 97.38 346 GLY A C 1
ATOM 2664 O O . GLY A 1 346 ? 4.616 2.359 -12.809 1.00 97.38 346 GLY A O 1
ATOM 2665 N N . ASN A 1 347 ? 6.780 2.030 -12.306 1.00 97.31 347 ASN A N 1
ATOM 2666 C CA . ASN A 1 347 ? 6.702 0.565 -12.314 1.00 97.31 347 ASN A CA 1
ATOM 2667 C C . ASN A 1 347 ? 6.018 -0.010 -11.067 1.00 97.31 347 ASN A C 1
ATOM 2669 O O . ASN A 1 347 ? 5.359 -1.039 -11.176 1.00 97.31 347 ASN A O 1
ATOM 2673 N N . ILE A 1 348 ? 6.155 0.627 -9.898 1.00 96.94 348 ILE A N 1
ATOM 2674 C CA . ILE A 1 348 ? 5.397 0.250 -8.694 1.00 96.94 348 ILE A CA 1
ATOM 2675 C C . ILE A 1 348 ? 3.910 0.517 -8.916 1.00 96.94 348 ILE A C 1
ATOM 2677 O O . ILE A 1 348 ? 3.091 -0.346 -8.624 1.00 96.94 348 ILE A O 1
ATOM 2681 N N . ILE A 1 349 ? 3.558 1.686 -9.453 1.00 96.56 349 ILE A N 1
ATOM 2682 C CA . ILE A 1 349 ? 2.160 2.026 -9.731 1.00 96.56 349 ILE A CA 1
ATOM 2683 C C . ILE A 1 349 ? 1.574 1.051 -10.756 1.00 96.56 349 ILE A C 1
ATOM 2685 O O . ILE A 1 349 ? 0.554 0.427 -10.490 1.00 96.56 349 ILE A O 1
ATOM 2689 N N . GLY A 1 350 ? 2.258 0.839 -11.885 1.00 95.38 350 GLY A N 1
ATOM 2690 C CA . GLY A 1 350 ? 1.787 -0.102 -12.900 1.00 95.38 350 GLY A CA 1
ATOM 2691 C C . GLY A 1 350 ? 1.753 -1.555 -12.416 1.00 95.38 350 GLY A C 1
ATOM 2692 O O . GLY A 1 350 ? 0.966 -2.340 -12.930 1.00 95.38 350 GLY A O 1
ATOM 2693 N N . MET A 1 351 ? 2.542 -1.921 -11.395 1.00 93.44 351 MET A N 1
ATOM 2694 C CA . MET A 1 351 ? 2.391 -3.202 -10.696 1.00 93.44 351 MET A CA 1
ATOM 2695 C C . MET A 1 351 ? 0.992 -3.338 -10.101 1.00 93.44 351 MET A C 1
ATOM 2697 O O . MET A 1 351 ? 0.359 -4.365 -10.284 1.00 93.44 351 MET A O 1
ATOM 2701 N N . PHE A 1 352 ? 0.513 -2.333 -9.373 1.00 91.38 352 PHE A N 1
ATOM 2702 C CA . PHE A 1 352 ? -0.808 -2.398 -8.755 1.00 91.38 352 PHE A CA 1
ATOM 2703 C C . PHE A 1 352 ? -1.912 -2.305 -9.810 1.00 91.38 352 PHE A C 1
ATOM 2705 O O . PHE A 1 352 ? -2.837 -3.100 -9.759 1.00 91.38 352 PHE A O 1
ATOM 2712 N N . GLU A 1 353 ? -1.756 -1.444 -10.818 1.00 89.81 353 GLU A N 1
ATOM 2713 C CA . GLU A 1 353 ? -2.713 -1.306 -11.925 1.00 89.81 353 GLU A CA 1
ATOM 2714 C C . GLU A 1 353 ? -2.943 -2.636 -12.662 1.00 89.81 353 GLU A C 1
ATOM 2716 O O . GLU A 1 353 ? -4.067 -3.097 -12.802 1.00 89.81 353 GLU A O 1
ATOM 2721 N N . LEU A 1 354 ? -1.862 -3.304 -13.079 1.00 85.44 354 LEU A N 1
ATOM 2722 C CA . LEU A 1 354 ? -1.937 -4.555 -13.841 1.00 85.44 354 LEU A CA 1
ATOM 2723 C C . LEU A 1 354 ? -2.469 -5.744 -13.035 1.00 85.44 354 LEU A C 1
ATOM 2725 O O . LEU A 1 354 ? -2.837 -6.754 -13.627 1.00 85.44 354 LEU A O 1
ATOM 2729 N N . ASN A 1 355 ? -2.430 -5.660 -11.705 1.00 72.75 355 ASN A N 1
ATOM 2730 C CA . ASN A 1 355 ? -2.881 -6.723 -10.806 1.00 72.75 355 ASN A CA 1
ATOM 2731 C C . ASN A 1 355 ? -4.191 -6.355 -10.081 1.00 72.75 355 ASN A C 1
ATOM 2733 O O . ASN A 1 355 ? -4.625 -7.115 -9.220 1.00 72.75 355 ASN A O 1
ATOM 2737 N N . ASN A 1 356 ? -4.799 -5.213 -10.425 1.00 63.03 356 ASN A N 1
ATOM 2738 C CA . ASN A 1 356 ? -6.133 -4.789 -9.990 1.00 63.03 356 ASN A CA 1
ATOM 2739 C C . ASN A 1 356 ? -7.234 -5.156 -11.010 1.00 63.03 356 ASN A C 1
ATOM 2741 O O . ASN A 1 356 ? -8.378 -4.759 -10.805 1.00 63.03 356 ASN A O 1
ATOM 2745 N N . LEU A 1 357 ? -6.883 -5.867 -12.092 1.00 40.25 357 LEU A N 1
ATOM 2746 C CA . LEU A 1 357 ? -7.795 -6.284 -13.164 1.00 40.25 357 LEU A CA 1
ATOM 2747 C C . LEU A 1 357 ? -8.609 -7.525 -12.797 1.00 40.25 357 LEU A C 1
ATOM 2749 O O . LEU A 1 357 ? -7.987 -8.524 -12.359 1.00 40.25 357 LEU A O 1
#

Secondary structure (DSSP, 8-state):
---S-HHHHHTHHHHHHHHSPPPHHHHHHHHHHHHHHTT--SEEEEEETTTEEEEEESS---TT--------SS----TTHHHH--B-TTT--B-S-HHHHHHHHHHHHHHHHHHHGGG-SS-----------------------------PPPPTTHHHHHHTTSS--TTGGGS-----EEPTT--SS-EESSHHHHHHHIIIIIHHH--STTS-HHHHHHHHHHHHHHHHH-THHHHHHHHHHHHHHHHHHHHHHHHHHHHHTT-----HHHHHHHHHHHHHHHHTS----HHHHSPPPTTS-GGGHHHHHHHHHHHHHHHHHHHHHHH--GGGGGGGSHHHHHHHHHHHHHT--

InterPro domains:
  IPR002893 Zinc finger, MYND-type [PF01753] (182-210)
  IPR044237 Histone-lysine N-methyltransferase ATXR2-like [PTHR47436] (14-357)

Sequence (357 aa):
MDSICPIGLQCATEISALLSPPSPLQVQKYYHDLLTARGCSGIKVKQDGNFGKGLYADMDFKEGELVLKDPMLVGAQHPLNKIDCLVCSFCFCFIGSIELQIGRRLYMQQLRANESHGCEVGSSSKHCHEMDSSDEEESTQQCTSGSSKTKVPLPEGIVESLMNGQLVLPFSEKFSLPPAVPCPGGCGEAYYCSMSCAEADWGSSHSLLCTGESSDSARREALLKFIKHANETNDIFLLAAKAISSTMLMYRKLKAVSLEEQMKHNTSCVSNHCNLSILLEAWKPISMGHKRRWWDCIALPDDVDSSDEASFRLQIKMLAFESLQLLKTAIFDKECEPLFSLEIYGNIIGMFELNNL

Organism: Glycine soja (NCBI:txid3848)

Radius of gyration: 24.26 Å; chains: 1; bounding box: 76×66×58 Å

Foldseek 3Di:
DPDLDPLCVVCVVLLCLLQDFDDQVLLQVVVVVVCVVVVQPQWGWDQDPPPGIDIDGNDDDDPPDDRDDDQDLFDADDPVVVLQADAARRRRFGADFPLQNVLSNVVSVVVVVVVVVPPPDDDDDDDDDDDDDDDDDDDDPPPPDDDPPPPPDDPPCSSVCSNVVVDDDPPRVVPDHAHWQDAPLAQVRHTHSDPVSNVVLCLQACVLLRLHPNDDPQLNVLSVVLCVLCSVPNVLLVRLNSLLRRLVSQLVVQVVVVVVVCVVVVDDDPDLVVLSVSSSVSSVVVSSFDWDQQLVQADDDPPDDPVCSVVVSVVVLVSLSVSLVSSCSNRPDPSSSSCSDSSNSRRSSRSCRVVVD

pLDDT: mean 85.49, std 18.53, range [27.5, 98.5]